Protein AF-A0A833PD77-F1 (afdb_monomer)

Organism: Acinetobacter bereziniae (NCBI:txid106648)

Mean predicted aligned error: 15.51 Å

Radius of gyration: 26.77 Å; Cα contacts (8 Å, |Δi|>4): 172; chains: 1; bounding box: 74×46×66 Å

Structure (mmCIF, N/CA/C/O backbone):
data_AF-A0A833PD77-F1
#
_entry.id   AF-A0A833PD77-F1
#
loop_
_atom_site.group_PDB
_atom_site.id
_atom_site.type_symbol
_atom_site.label_atom_id
_atom_site.label_alt_id
_atom_site.label_comp_id
_atom_site.label_asym_id
_atom_site.label_entity_id
_atom_site.label_seq_id
_atom_site.pdbx_PDB_ins_code
_atom_site.Cartn_x
_atom_site.Cartn_y
_atom_site.Cartn_z
_atom_site.occupancy
_atom_site.B_iso_or_equiv
_atom_site.auth_seq_id
_atom_site.auth_comp_id
_atom_site.auth_asym_id
_atom_site.auth_atom_id
_atom_site.pdbx_PDB_model_num
ATOM 1 N N . MET A 1 1 ? 40.432 7.888 -20.370 1.00 36.44 1 MET A N 1
ATOM 2 C CA . MET A 1 1 ? 39.600 6.745 -19.956 1.00 36.44 1 MET A CA 1
ATOM 3 C C . MET A 1 1 ? 38.171 7.161 -20.247 1.00 36.44 1 MET A C 1
ATOM 5 O O . MET A 1 1 ? 37.652 8.013 -19.544 1.00 36.44 1 MET A O 1
ATOM 9 N N . VAL A 1 2 ? 37.641 6.749 -21.398 1.00 35.91 2 VAL A N 1
ATOM 10 C CA . VAL A 1 2 ? 36.293 7.131 -21.837 1.00 35.91 2 VAL A CA 1
ATOM 11 C C . VAL A 1 2 ? 35.331 6.271 -21.026 1.00 35.91 2 VAL A C 1
ATOM 13 O O . VAL A 1 2 ? 35.366 5.052 -21.170 1.00 35.91 2 VAL A O 1
ATOM 16 N N . GLN A 1 3 ? 34.560 6.875 -20.119 1.00 40.78 3 GLN A N 1
ATOM 17 C CA . GLN A 1 3 ? 33.384 6.211 -19.557 1.00 40.78 3 GLN A CA 1
ATOM 18 C C . GLN A 1 3 ? 32.478 5.881 -20.743 1.00 40.78 3 GLN A C 1
ATOM 20 O O . GLN A 1 3 ? 32.076 6.788 -21.472 1.00 40.78 3 GLN A O 1
ATOM 25 N N . GLN A 1 4 ? 32.238 4.594 -20.993 1.00 44.03 4 GLN A N 1
ATOM 26 C CA . GLN A 1 4 ? 31.133 4.190 -21.851 1.00 44.03 4 GLN A CA 1
ATOM 27 C C . GLN A 1 4 ? 29.869 4.721 -21.177 1.00 44.03 4 GLN A C 1
ATOM 29 O O . GLN A 1 4 ? 29.517 4.288 -20.085 1.00 44.03 4 GLN A O 1
ATOM 34 N N . LEU A 1 5 ? 29.267 5.742 -21.782 1.00 46.88 5 LEU A N 1
ATOM 35 C CA . LEU A 1 5 ? 27.888 6.105 -21.501 1.00 46.88 5 LEU A CA 1
ATOM 36 C C . LEU A 1 5 ? 27.064 4.934 -22.037 1.00 46.88 5 LEU A C 1
ATOM 38 O O . LEU A 1 5 ? 26.951 4.789 -23.254 1.00 46.88 5 LEU A O 1
ATOM 42 N N . ASN A 1 6 ? 26.608 4.052 -21.149 1.00 59.59 6 ASN A N 1
ATOM 43 C CA . ASN A 1 6 ? 25.600 3.061 -21.509 1.00 59.59 6 ASN A CA 1
ATOM 44 C C . ASN A 1 6 ? 24.360 3.829 -21.976 1.00 59.59 6 ASN A C 1
ATOM 46 O O . ASN A 1 6 ? 24.002 4.838 -21.365 1.00 59.59 6 ASN A O 1
ATOM 50 N N . ASN A 1 7 ? 23.767 3.415 -23.091 1.00 78.62 7 ASN A N 1
ATOM 51 C CA . ASN A 1 7 ? 22.553 4.049 -23.582 1.00 78.62 7 ASN A CA 1
ATOM 52 C C . ASN A 1 7 ? 21.381 3.567 -22.713 1.00 78.62 7 ASN A C 1
ATOM 54 O O . ASN A 1 7 ? 21.301 2.377 -22.420 1.00 78.62 7 ASN A O 1
ATOM 58 N N . GLU A 1 8 ? 20.479 4.462 -22.299 1.00 79.50 8 GLU A N 1
ATOM 59 C CA . GLU A 1 8 ? 19.330 4.103 -21.445 1.00 79.50 8 GLU A CA 1
ATOM 60 C C . GLU A 1 8 ? 18.451 3.025 -22.104 1.00 79.50 8 GLU A C 1
ATOM 62 O O . GLU A 1 8 ? 17.907 2.170 -21.413 1.00 79.50 8 GLU A O 1
ATOM 67 N N . ASP A 1 9 ? 18.406 2.994 -23.439 1.00 85.56 9 ASP A N 1
ATOM 68 C CA . ASP A 1 9 ? 17.658 2.009 -24.229 1.00 85.56 9 ASP A CA 1
ATOM 69 C C . ASP A 1 9 ? 18.346 0.630 -24.349 1.00 85.56 9 ASP A C 1
ATOM 71 O O . ASP A 1 9 ? 17.791 -0.291 -24.959 1.00 85.56 9 ASP A O 1
ATOM 75 N N . ASP A 1 10 ? 19.567 0.461 -23.827 1.00 89.62 10 ASP A N 1
ATOM 76 C CA . ASP A 1 10 ? 20.299 -0.800 -23.953 1.00 89.62 10 ASP A CA 1
ATOM 77 C C . ASP A 1 10 ? 19.614 -1.900 -23.130 1.00 89.62 10 ASP A C 1
ATOM 79 O O . ASP A 1 10 ? 19.399 -1.768 -21.926 1.00 89.62 10 ASP A O 1
ATOM 83 N N . ILE A 1 11 ? 19.289 -3.022 -23.779 1.00 90.75 11 ILE A N 1
ATOM 84 C CA . ILE A 1 11 ? 18.691 -4.184 -23.113 1.00 90.75 11 ILE A CA 1
ATOM 85 C C . ILE A 1 11 ? 19.735 -4.843 -22.209 1.00 90.75 11 ILE A C 1
ATOM 87 O O . ILE A 1 11 ? 20.814 -5.227 -22.668 1.00 90.75 11 ILE A O 1
ATOM 91 N N . LEU A 1 12 ? 19.388 -5.036 -20.938 1.00 88.38 12 LEU A N 1
ATOM 92 C CA . LEU A 1 12 ? 20.240 -5.721 -19.977 1.00 88.38 12 LEU A CA 1
ATOM 93 C C . LEU A 1 12 ? 20.335 -7.213 -20.289 1.00 88.38 12 LEU A C 1
ATOM 95 O O . LEU A 1 12 ? 19.328 -7.903 -20.477 1.00 88.38 12 LEU A O 1
ATOM 99 N N . ASP A 1 13 ? 21.562 -7.734 -20.263 1.00 85.88 13 ASP A N 1
ATOM 100 C CA . ASP A 1 13 ? 21.775 -9.175 -20.224 1.00 85.88 13 ASP A CA 1
ATOM 101 C C . ASP A 1 13 ? 21.390 -9.695 -18.837 1.00 85.88 13 ASP A C 1
ATOM 103 O O . ASP A 1 13 ? 22.136 -9.548 -17.871 1.00 85.88 13 ASP A O 1
ATOM 107 N N . GLN A 1 14 ? 20.207 -10.297 -18.733 1.00 79.62 14 GLN A N 1
ATOM 108 C CA . GLN A 1 14 ? 19.695 -10.865 -17.483 1.00 79.62 14 GLN A CA 1
ATOM 109 C C . GLN A 1 14 ? 20.433 -12.142 -17.049 1.00 79.62 14 GLN A C 1
ATOM 111 O O . GLN A 1 14 ? 20.160 -12.653 -15.968 1.00 79.62 14 GLN A O 1
ATOM 116 N N . LYS A 1 15 ? 21.329 -12.688 -17.887 1.00 82.81 15 LYS A N 1
ATOM 117 C CA . LYS A 1 15 ? 22.202 -13.818 -17.528 1.00 82.81 15 LYS A CA 1
ATOM 118 C C . LYS A 1 15 ? 23.533 -13.368 -16.937 1.00 82.81 15 LYS A C 1
ATOM 120 O O . LYS A 1 15 ? 24.304 -14.212 -16.483 1.00 82.81 15 LYS A O 1
ATOM 125 N N . ASP A 1 16 ? 23.825 -12.072 -16.989 1.00 90.81 16 ASP A N 1
ATOM 126 C CA . ASP A 1 16 ? 24.938 -11.498 -16.253 1.00 90.81 16 ASP A CA 1
ATOM 127 C C . ASP A 1 16 ? 24.625 -11.545 -14.749 1.00 90.81 16 ASP A C 1
ATOM 129 O O . ASP A 1 16 ? 23.582 -11.069 -14.301 1.00 90.81 16 ASP A O 1
ATOM 133 N N . GLU A 1 17 ? 25.533 -12.134 -13.969 1.00 88.12 17 GLU A N 1
ATOM 134 C CA . GLU A 1 17 ? 25.332 -12.417 -12.540 1.00 88.12 17 GLU A CA 1
ATOM 135 C C . GLU A 1 17 ? 25.108 -11.134 -11.718 1.00 88.12 17 GLU A C 1
ATOM 137 O O . GLU A 1 17 ? 24.383 -11.136 -10.718 1.00 88.12 17 GLU A O 1
ATOM 142 N N . HIS A 1 18 ? 25.697 -10.012 -12.145 1.00 87.69 18 HIS A N 1
ATOM 143 C CA . HIS A 1 18 ? 25.502 -8.727 -11.487 1.00 87.69 18 HIS A CA 1
ATOM 144 C C . HIS A 1 18 ? 24.095 -8.179 -11.750 1.00 87.69 18 HIS A C 1
ATOM 146 O O . HIS A 1 18 ? 23.395 -7.821 -10.798 1.00 87.69 18 HIS A O 1
ATOM 152 N N . ASN A 1 19 ? 23.655 -8.181 -13.010 1.00 88.44 19 ASN A N 1
ATOM 153 C CA . ASN A 1 19 ? 22.306 -7.752 -13.383 1.00 88.44 19 ASN A CA 1
ATOM 154 C C . ASN A 1 19 ? 21.227 -8.636 -12.743 1.00 88.44 19 ASN A C 1
ATOM 156 O O . ASN A 1 19 ? 20.249 -8.120 -12.201 1.00 88.44 19 ASN A O 1
ATOM 160 N N . GLU A 1 20 ? 21.420 -9.957 -12.753 1.00 89.12 20 GLU A N 1
ATOM 161 C CA . GLU A 1 20 ? 20.508 -10.918 -12.125 1.00 89.12 20 GLU A CA 1
ATOM 162 C C . GLU A 1 20 ? 20.336 -10.624 -10.628 1.00 89.12 20 GLU A C 1
ATOM 164 O O . GLU A 1 20 ? 19.211 -10.549 -10.127 1.00 89.12 20 GLU A O 1
ATOM 169 N N . SER A 1 21 ? 21.440 -10.381 -9.916 1.00 89.94 21 SER A N 1
ATOM 170 C CA . SER A 1 21 ? 21.427 -10.053 -8.487 1.00 89.94 21 SER A CA 1
ATOM 171 C C . SER A 1 21 ? 20.666 -8.758 -8.185 1.00 89.94 21 SER A C 1
ATOM 173 O O . SER A 1 21 ? 19.846 -8.721 -7.263 1.00 89.94 21 SER A O 1
ATOM 175 N N . ILE A 1 22 ? 20.875 -7.706 -8.986 1.00 90.19 22 ILE A N 1
ATOM 176 C CA . ILE A 1 22 ? 20.158 -6.432 -8.825 1.00 90.19 22 ILE A CA 1
ATOM 177 C C . ILE A 1 22 ? 18.660 -6.620 -9.083 1.00 90.19 22 ILE A C 1
ATOM 179 O O . ILE A 1 22 ? 17.838 -6.162 -8.289 1.00 90.19 22 ILE A O 1
ATOM 183 N N . ILE A 1 23 ? 18.287 -7.321 -10.155 1.00 91.19 23 ILE A N 1
ATOM 184 C CA . ILE A 1 23 ? 16.882 -7.581 -10.492 1.00 91.19 23 ILE A CA 1
ATOM 185 C C . ILE A 1 23 ? 16.205 -8.383 -9.376 1.00 91.19 23 ILE A C 1
ATOM 187 O O . ILE A 1 23 ? 15.099 -8.039 -8.958 1.00 91.19 23 ILE A O 1
ATOM 191 N N . LEU A 1 24 ? 16.861 -9.421 -8.847 1.00 90.69 24 LEU A N 1
ATOM 192 C CA . LEU A 1 24 ? 16.347 -10.204 -7.719 1.00 90.69 24 LEU A CA 1
ATOM 193 C C . LEU A 1 24 ? 16.165 -9.348 -6.461 1.00 90.69 24 LEU A C 1
ATOM 195 O O . LEU A 1 24 ? 15.146 -9.466 -5.776 1.00 90.69 24 LEU A O 1
ATOM 199 N N . TYR A 1 25 ? 17.122 -8.466 -6.169 1.00 90.81 25 TYR A N 1
ATOM 200 C CA . TYR A 1 25 ? 17.011 -7.516 -5.067 1.00 90.81 25 TYR A CA 1
ATOM 201 C C . TYR A 1 25 ? 15.806 -6.586 -5.251 1.00 90.81 25 TYR A C 1
ATOM 203 O O . TYR A 1 25 ? 14.977 -6.487 -4.348 1.00 90.81 25 TYR A O 1
ATOM 211 N N . LEU A 1 26 ? 15.646 -5.970 -6.425 1.00 91.44 26 LEU A N 1
ATOM 212 C CA . LEU A 1 26 ? 14.523 -5.075 -6.722 1.00 91.44 26 LEU A CA 1
ATOM 213 C C . LEU A 1 26 ? 13.174 -5.801 -6.669 1.00 91.44 26 LEU A C 1
ATOM 215 O O . LEU A 1 26 ? 12.226 -5.278 -6.085 1.00 91.44 26 LEU A O 1
ATOM 219 N N . LYS A 1 27 ? 13.087 -7.040 -7.166 1.00 91.31 27 LYS A N 1
ATOM 220 C CA . LYS A 1 27 ? 11.871 -7.865 -7.050 1.00 91.31 27 LYS A CA 1
ATOM 221 C C . LYS A 1 27 ? 11.396 -8.013 -5.608 1.00 91.31 27 LYS A C 1
ATOM 223 O O . LYS A 1 27 ? 10.195 -7.976 -5.365 1.00 91.31 27 LYS A O 1
ATOM 228 N N . SER A 1 28 ? 12.307 -8.085 -4.637 1.00 89.25 28 SER A N 1
ATOM 229 C CA . SER A 1 28 ? 11.918 -8.161 -3.222 1.00 89.25 28 SER A CA 1
ATOM 230 C C . SER A 1 28 ? 11.163 -6.919 -2.709 1.00 89.25 28 SER A C 1
ATOM 232 O O . SER A 1 28 ? 10.397 -7.024 -1.749 1.00 89.25 28 SER A O 1
ATOM 234 N N . PHE A 1 29 ? 11.321 -5.759 -3.361 1.00 87.62 29 PHE A N 1
ATOM 235 C CA . PHE A 1 29 ? 10.583 -4.528 -3.049 1.00 87.62 29 PHE A CA 1
ATOM 236 C C . PHE A 1 29 ? 9.256 -4.415 -3.792 1.00 87.62 29 PHE A C 1
ATOM 238 O O . PHE A 1 29 ? 8.330 -3.792 -3.272 1.00 87.62 29 PHE A O 1
ATOM 245 N N . TYR A 1 30 ? 9.160 -5.001 -4.983 1.00 87.94 30 TYR A N 1
ATOM 246 C CA . TYR A 1 30 ? 8.043 -4.782 -5.902 1.00 87.94 30 TYR A CA 1
ATOM 247 C C . TYR A 1 30 ? 7.133 -5.987 -6.102 1.00 87.94 30 TYR A C 1
ATOM 249 O O . TYR A 1 30 ? 6.219 -5.881 -6.890 1.00 87.94 30 TYR A O 1
ATOM 257 N N . ASP A 1 31 ? 7.338 -7.109 -5.419 1.00 84.62 31 ASP A N 1
ATOM 258 C CA . ASP A 1 31 ? 6.440 -8.269 -5.510 1.00 84.62 31 ASP A CA 1
ATOM 259 C C . ASP A 1 31 ? 5.026 -8.009 -4.930 1.00 84.62 31 ASP A C 1
ATOM 261 O O . ASP A 1 31 ? 4.825 -7.118 -4.100 1.00 84.62 31 ASP A O 1
ATOM 265 N N . ASP A 1 32 ? 4.058 -8.854 -5.292 1.00 79.12 32 ASP A N 1
ATOM 266 C CA . ASP A 1 32 ? 2.661 -8.821 -4.820 1.00 79.12 32 ASP A CA 1
ATOM 267 C C . ASP A 1 32 ? 2.527 -9.052 -3.307 1.00 79.12 32 ASP A C 1
ATOM 269 O O . ASP A 1 32 ? 1.502 -8.755 -2.698 1.00 79.12 32 ASP A O 1
ATOM 273 N N . ASN A 1 33 ? 3.575 -9.575 -2.671 1.00 82.19 33 ASN A N 1
ATOM 274 C CA . ASN A 1 33 ? 3.650 -9.747 -1.221 1.00 82.19 33 ASN A CA 1
ATOM 275 C C . ASN A 1 33 ? 4.686 -8.822 -0.573 1.00 82.19 33 ASN A C 1
ATOM 277 O O . ASN A 1 33 ? 5.088 -9.043 0.576 1.00 82.19 33 ASN A O 1
ATOM 281 N N . SER A 1 34 ? 5.154 -7.799 -1.291 1.00 83.69 34 SER A N 1
ATOM 282 C CA . SER A 1 34 ? 6.258 -6.982 -0.812 1.00 83.69 34 SER A CA 1
ATOM 283 C C . SER A 1 34 ? 5.878 -6.157 0.424 1.00 83.69 34 SER A C 1
ATOM 285 O O . SER A 1 34 ? 4.720 -5.759 0.618 1.00 83.69 34 SER A O 1
ATOM 287 N N . PRO A 1 35 ? 6.856 -5.830 1.287 1.00 83.75 35 PRO A N 1
ATOM 288 C CA . PRO A 1 35 ? 6.639 -4.891 2.386 1.00 83.75 35 PRO A CA 1
ATOM 289 C C . PRO A 1 35 ? 6.140 -3.516 1.914 1.00 83.75 35 PRO A C 1
ATOM 291 O O . PRO A 1 35 ? 5.447 -2.821 2.661 1.00 83.75 35 PRO A O 1
ATOM 294 N N . LEU A 1 36 ? 6.487 -3.122 0.685 1.00 86.81 36 LEU A N 1
ATOM 295 C CA . LEU A 1 36 ? 6.130 -1.830 0.112 1.00 86.81 36 LEU A CA 1
ATOM 296 C C . LEU A 1 36 ? 4.641 -1.776 -0.247 1.00 86.81 36 LEU A C 1
ATOM 298 O O . LEU A 1 36 ? 3.949 -0.864 0.206 1.00 86.81 36 LEU A O 1
ATOM 302 N N . LEU A 1 37 ? 4.123 -2.794 -0.943 1.00 90.75 37 LEU A N 1
ATOM 303 C CA . LEU A 1 37 ? 2.695 -2.903 -1.255 1.00 90.75 37 LEU A CA 1
ATOM 304 C C . LEU A 1 37 ? 1.848 -2.984 0.021 1.00 90.75 37 LEU A C 1
ATOM 306 O O . LEU A 1 37 ? 0.879 -2.243 0.194 1.00 90.75 37 LEU A O 1
ATOM 310 N N . ASN A 1 38 ? 2.287 -3.807 0.976 1.00 88.88 38 ASN A N 1
ATOM 311 C CA . ASN A 1 38 ? 1.648 -3.916 2.286 1.00 88.88 38 ASN A CA 1
ATOM 312 C C . ASN A 1 38 ? 1.601 -2.576 3.038 1.00 88.88 38 ASN A C 1
ATOM 314 O O . ASN A 1 38 ? 0.664 -2.325 3.797 1.00 88.88 38 ASN A O 1
ATOM 318 N N . SER A 1 39 ? 2.586 -1.698 2.835 1.00 89.12 39 SER A N 1
ATOM 319 C CA . SER A 1 39 ? 2.605 -0.375 3.466 1.00 89.12 39 SER A CA 1
ATOM 320 C C . SER A 1 39 ? 1.515 0.546 2.914 1.00 89.12 39 SER A C 1
ATOM 322 O O . SER A 1 39 ? 0.897 1.267 3.701 1.00 89.12 39 SER A O 1
ATOM 324 N N . PHE A 1 40 ? 1.211 0.476 1.611 1.00 91.94 40 PHE A N 1
ATOM 325 C CA . PHE A 1 40 ? 0.074 1.192 1.023 1.00 91.94 40 PHE A CA 1
ATOM 326 C C . PHE A 1 40 ? -1.250 0.714 1.618 1.00 91.94 40 PHE A C 1
ATOM 328 O O . PHE A 1 40 ? -2.018 1.520 2.141 1.00 91.94 40 PHE A O 1
ATOM 335 N N . PHE A 1 41 ? -1.518 -0.593 1.620 1.00 91.69 41 PHE A N 1
ATOM 336 C CA . PHE A 1 41 ? -2.784 -1.096 2.160 1.00 91.69 41 PHE A CA 1
ATOM 337 C C . PHE A 1 41 ? -2.918 -0.844 3.659 1.00 91.69 41 PHE A C 1
ATOM 339 O O . PHE A 1 41 ? -3.986 -0.447 4.125 1.00 91.69 41 PHE A O 1
ATOM 346 N N . ARG A 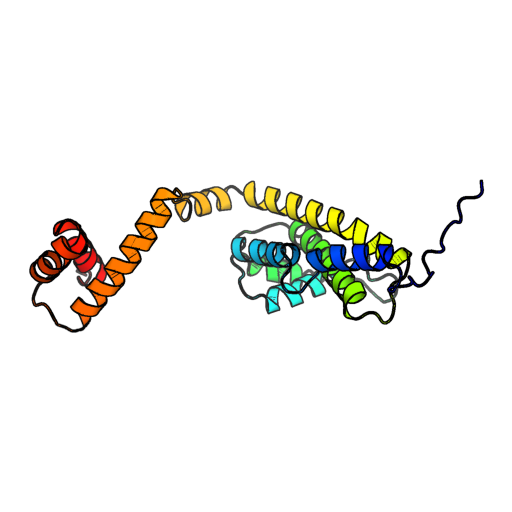1 42 ? -1.829 -0.965 4.423 1.00 89.38 42 ARG A N 1
ATOM 347 C CA . ARG A 1 42 ? -1.830 -0.635 5.852 1.00 89.38 42 ARG A CA 1
ATOM 348 C C . ARG A 1 42 ? -2.166 0.833 6.110 1.00 89.38 42 ARG A C 1
ATOM 350 O O . ARG A 1 42 ? -2.885 1.126 7.063 1.00 89.38 42 ARG A O 1
ATOM 357 N N . LEU A 1 43 ? -1.673 1.751 5.281 1.00 90.94 43 LEU A N 1
ATOM 35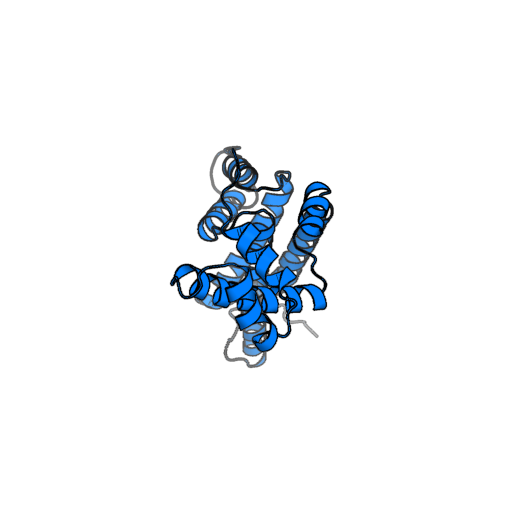8 C CA . LEU A 1 43 ? -2.052 3.159 5.359 1.00 90.94 43 LEU A CA 1
ATOM 359 C C . LEU A 1 43 ? -3.571 3.323 5.195 1.00 90.94 43 LEU A C 1
ATOM 361 O O . LEU A 1 43 ? -4.207 3.983 6.012 1.00 90.94 43 LEU A O 1
ATOM 365 N N . PHE A 1 44 ? -4.180 2.679 4.202 1.00 91.25 44 PHE A N 1
ATOM 366 C CA . PHE A 1 44 ? -5.628 2.768 3.999 1.00 91.25 44 PHE A CA 1
ATOM 367 C C . PHE A 1 44 ? -6.442 2.075 5.094 1.00 91.25 44 PHE A C 1
ATOM 369 O O . PHE A 1 44 ? -7.474 2.607 5.506 1.00 91.25 44 PHE A O 1
ATOM 376 N N . GLN A 1 45 ? -5.942 0.977 5.664 1.00 89.06 45 GLN A N 1
ATOM 377 C CA . GLN A 1 45 ? -6.535 0.360 6.853 1.00 89.06 45 GLN A CA 1
ATOM 378 C C . GLN A 1 45 ? -6.564 1.340 8.036 1.00 89.06 45 GLN A C 1
ATOM 380 O O . GLN A 1 45 ? -7.577 1.433 8.733 1.00 89.06 45 GLN A O 1
ATOM 385 N N . ILE A 1 46 ? -5.494 2.121 8.233 1.00 86.75 46 ILE A N 1
ATOM 386 C CA . ILE A 1 46 ? -5.441 3.195 9.240 1.00 86.75 46 ILE A CA 1
ATOM 387 C C . ILE A 1 46 ? -6.487 4.278 8.943 1.00 86.75 46 ILE A C 1
ATOM 389 O O . ILE A 1 46 ? -7.197 4.723 9.847 1.00 86.75 46 ILE A O 1
ATOM 393 N N . LEU A 1 47 ? -6.647 4.645 7.670 1.00 87.69 47 LEU A N 1
ATOM 394 C CA . LEU A 1 47 ? -7.707 5.543 7.202 1.00 87.69 47 LEU A CA 1
ATOM 395 C C . LEU A 1 47 ? -9.114 4.922 7.312 1.00 87.69 47 LEU A C 1
ATOM 397 O O . LEU A 1 47 ? -10.113 5.616 7.137 1.00 87.69 47 LEU A O 1
ATOM 401 N N . GLY A 1 48 ? -9.227 3.636 7.652 1.00 87.06 48 GLY A N 1
ATOM 402 C CA . GLY A 1 48 ? -10.488 2.923 7.830 1.00 87.06 48 GLY A CA 1
ATOM 403 C C . GLY A 1 48 ? -11.087 2.345 6.548 1.00 87.06 48 GLY A C 1
ATOM 404 O O . GLY A 1 48 ? -12.270 2.000 6.562 1.00 87.06 48 GLY A O 1
ATOM 405 N N . ILE A 1 49 ? -10.297 2.233 5.480 1.00 90.81 49 ILE A N 1
ATOM 406 C CA . ILE A 1 49 ? -10.663 1.651 4.188 1.00 90.81 49 ILE A CA 1
ATOM 407 C C . ILE A 1 49 ? -9.937 0.306 4.056 1.00 90.81 49 ILE A C 1
ATOM 409 O O . ILE A 1 49 ? -8.713 0.261 4.014 1.00 90.81 49 ILE A O 1
ATOM 413 N N . ASN A 1 50 ? -10.691 -0.794 4.003 1.00 91.00 50 ASN A N 1
ATOM 414 C CA . ASN A 1 50 ? -10.132 -2.155 3.933 1.00 91.00 50 ASN A CA 1
ATOM 415 C C . ASN A 1 50 ? -10.344 -2.831 2.570 1.00 91.00 50 ASN A C 1
ATOM 417 O O . ASN A 1 50 ? -9.932 -3.971 2.388 1.00 91.00 50 ASN A O 1
ATOM 421 N N . ASP A 1 51 ? -11.051 -2.174 1.653 1.00 92.00 51 ASP A N 1
ATOM 422 C CA . ASP A 1 51 ? -11.336 -2.710 0.326 1.00 92.00 51 ASP A CA 1
ATOM 423 C C . ASP A 1 51 ? -10.146 -2.428 -0.602 1.00 92.00 51 ASP A C 1
ATOM 425 O O . ASP A 1 51 ? -9.984 -1.316 -1.104 1.00 92.00 51 ASP A O 1
ATOM 429 N N . GLU A 1 52 ? -9.277 -3.427 -0.768 1.00 91.75 52 GLU A N 1
ATOM 430 C CA . GLU A 1 52 ? -8.056 -3.332 -1.579 1.00 91.75 52 GLU A CA 1
ATOM 431 C C . GLU A 1 52 ? -8.350 -3.056 -3.055 1.00 91.75 52 GLU A C 1
ATOM 433 O O . GLU A 1 52 ? -7.627 -2.280 -3.680 1.00 91.75 52 GLU A O 1
ATOM 438 N N . GLN A 1 53 ? -9.432 -3.625 -3.599 1.00 92.25 53 GLN A N 1
ATOM 439 C CA . GLN A 1 53 ? -9.826 -3.391 -4.986 1.00 92.25 53 GLN A CA 1
ATOM 440 C C . GLN A 1 53 ? -10.260 -1.936 -5.178 1.00 92.25 53 GLN A C 1
ATOM 442 O O . GLN A 1 53 ? -9.798 -1.269 -6.103 1.00 92.25 53 GLN A O 1
ATOM 447 N N . PHE A 1 54 ? -11.083 -1.415 -4.265 1.00 92.75 54 PHE A N 1
ATOM 448 C CA . PHE A 1 54 ? -11.472 -0.006 -4.275 1.00 92.75 54 PHE A CA 1
ATOM 449 C C . PHE A 1 54 ? -10.257 0.927 -4.181 1.00 92.75 54 PHE A C 1
ATOM 451 O O . PHE A 1 54 ? -10.184 1.919 -4.909 1.00 92.75 54 PHE A O 1
ATOM 458 N N . ILE A 1 55 ? -9.296 0.617 -3.303 1.00 92.81 55 ILE A N 1
ATOM 459 C CA . ILE A 1 55 ? -8.059 1.398 -3.153 1.00 92.81 55 ILE A CA 1
ATOM 460 C C . ILE A 1 55 ? -7.275 1.400 -4.467 1.00 92.81 55 ILE A C 1
ATOM 462 O O . ILE A 1 55 ? -6.926 2.471 -4.962 1.00 92.81 55 ILE A O 1
ATOM 466 N N . HIS A 1 56 ? -7.039 0.220 -5.043 1.00 92.44 56 HIS A N 1
ATOM 467 C CA . HIS A 1 56 ? -6.302 0.057 -6.292 1.00 92.44 56 HIS A CA 1
ATOM 468 C C . HIS A 1 56 ? -6.929 0.868 -7.433 1.00 92.44 56 HIS A C 1
ATOM 470 O O . HIS A 1 56 ? -6.262 1.704 -8.044 1.00 92.44 56 HIS A O 1
ATOM 476 N N . GLU A 1 57 ? -8.226 0.675 -7.684 1.00 90.94 57 GLU A N 1
ATOM 477 C CA . GLU A 1 57 ? -8.943 1.370 -8.756 1.00 90.94 57 GLU A CA 1
ATOM 478 C C . GLU A 1 57 ? -8.931 2.888 -8.552 1.00 90.94 57 GLU A C 1
ATOM 480 O O . GLU A 1 57 ? -8.709 3.647 -9.497 1.00 90.94 57 GLU A O 1
ATOM 485 N N . THR A 1 58 ? -9.131 3.346 -7.314 1.00 90.88 58 THR A N 1
ATOM 486 C CA . THR A 1 58 ? -9.204 4.779 -7.026 1.00 90.88 58 THR A CA 1
ATOM 487 C C . THR A 1 58 ? -7.853 5.466 -7.192 1.00 90.88 58 THR A C 1
ATOM 489 O O . THR A 1 58 ? -7.801 6.539 -7.790 1.00 90.88 58 THR A O 1
ATOM 492 N N . LEU A 1 59 ? -6.760 4.861 -6.717 1.00 91.56 59 LEU A N 1
ATOM 493 C CA . LEU A 1 59 ? -5.418 5.429 -6.878 1.00 91.56 59 LEU A CA 1
ATOM 494 C C . LEU A 1 59 ? -5.018 5.498 -8.353 1.00 91.56 59 LEU A C 1
ATOM 496 O O . LEU A 1 59 ? -4.603 6.552 -8.817 1.00 91.56 59 LEU A O 1
ATOM 500 N N . LEU A 1 60 ? -5.243 4.436 -9.132 1.00 88.62 60 LEU A N 1
ATOM 501 C CA . LEU A 1 60 ? -4.946 4.479 -10.567 1.00 88.62 60 LEU A CA 1
ATOM 502 C C . LEU A 1 60 ? -5.771 5.533 -11.318 1.00 88.62 60 LEU A C 1
ATOM 504 O O . LEU A 1 60 ? -5.307 6.087 -12.313 1.00 88.62 60 LEU A O 1
ATOM 508 N N . ASN A 1 61 ? -7.000 5.809 -10.880 1.00 86.38 61 ASN A N 1
ATOM 509 C CA . ASN A 1 61 ? -7.827 6.838 -11.505 1.00 86.38 61 ASN A CA 1
ATOM 510 C C . ASN A 1 61 ? -7.411 8.262 -11.101 1.00 86.38 61 ASN A C 1
ATOM 512 O O . ASN A 1 61 ? -7.475 9.153 -11.944 1.00 86.38 61 ASN A O 1
ATOM 516 N N . ILE A 1 62 ? -6.928 8.475 -9.870 1.00 83.31 62 ILE A N 1
ATOM 517 C CA . ILE A 1 62 ? -6.384 9.773 -9.434 1.00 83.31 62 ILE A CA 1
ATOM 518 C C . ILE A 1 62 ? -5.152 10.158 -10.270 1.00 83.31 62 ILE A C 1
ATOM 520 O O . ILE A 1 62 ? -5.042 11.316 -10.676 1.00 83.31 62 ILE A O 1
ATOM 524 N N . ASP A 1 63 ? -4.252 9.215 -10.571 1.00 75.50 63 ASP A N 1
ATOM 525 C CA . ASP A 1 63 ? -3.078 9.500 -11.413 1.00 75.50 63 ASP A CA 1
ATOM 526 C C . ASP A 1 63 ? -3.457 9.785 -12.876 1.00 75.50 63 ASP A C 1
ATOM 528 O O . ASP A 1 63 ? -2.947 10.728 -13.478 1.00 75.50 63 ASP A O 1
ATOM 532 N N . LYS A 1 64 ? -4.433 9.056 -13.435 1.00 71.62 64 LYS A N 1
ATOM 533 C CA . LYS A 1 64 ? -4.964 9.338 -14.785 1.00 71.62 64 LYS A CA 1
ATOM 534 C C . LYS A 1 64 ? -5.566 10.738 -14.913 1.00 71.62 64 LYS A C 1
ATOM 536 O O . LYS A 1 64 ? -5.623 11.277 -16.014 1.00 71.62 64 LYS A O 1
ATOM 541 N N . GLU A 1 65 ? -6.031 11.316 -13.810 1.00 65.12 65 GLU A N 1
ATOM 542 C CA . GLU A 1 65 ? -6.532 12.691 -13.726 1.00 65.12 65 GLU A CA 1
ATOM 543 C C . GLU A 1 65 ? -5.407 13.721 -13.486 1.00 65.12 65 GLU A C 1
ATOM 545 O O . GLU A 1 65 ? -5.646 14.934 -13.545 1.00 65.12 65 GLU A O 1
ATOM 550 N N . SER A 1 66 ? -4.175 13.268 -13.225 1.00 59.53 66 SER A N 1
ATOM 551 C CA . SER A 1 66 ? -3.002 14.109 -12.994 1.00 59.53 66 SER A CA 1
ATOM 552 C C . SER A 1 66 ? -2.434 14.655 -14.311 1.00 59.53 66 SER A C 1
ATOM 554 O O . SER A 1 66 ? -2.369 13.998 -15.351 1.00 59.53 66 SER A O 1
ATOM 556 N N . SER A 1 67 ? -2.002 15.917 -14.285 1.00 49.47 67 SER A N 1
ATOM 557 C CA . SER A 1 67 ? -1.529 16.645 -15.470 1.00 49.47 67 SER A CA 1
ATOM 558 C C . SER A 1 67 ? -0.215 16.119 -16.064 1.00 49.47 67 SER A C 1
ATOM 560 O O . SER A 1 67 ? 0.195 16.606 -17.113 1.00 49.47 67 SER A O 1
ATOM 562 N N . LEU A 1 68 ? 0.462 15.173 -15.405 1.00 44.50 68 LEU A N 1
ATOM 563 C CA . LEU A 1 68 ? 1.731 14.602 -15.870 1.00 44.50 68 LEU A CA 1
ATOM 564 C C . LEU A 1 68 ? 1.532 13.478 -16.902 1.00 44.50 68 LEU A C 1
ATOM 566 O O . LEU A 1 68 ? 2.398 13.291 -17.753 1.00 44.50 68 LEU A O 1
ATOM 570 N N . TYR A 1 69 ? 0.378 12.799 -16.897 1.00 42.47 69 TYR A N 1
ATOM 571 C CA . TYR A 1 69 ? 0.055 11.726 -17.849 1.00 42.47 69 TYR A CA 1
ATOM 572 C C . TYR A 1 69 ? -0.494 12.250 -19.192 1.00 42.47 69 TYR A C 1
ATOM 574 O O . TYR A 1 69 ? -0.396 11.601 -20.233 1.00 42.47 69 TYR A O 1
ATOM 582 N N . ILE A 1 70 ? -1.066 13.457 -19.198 1.00 44.06 70 ILE A N 1
ATOM 583 C CA . ILE A 1 70 ? -1.881 13.984 -20.303 1.00 44.06 70 ILE A CA 1
ATOM 584 C C . ILE A 1 70 ? -1.110 15.054 -21.092 1.00 44.06 70 ILE A C 1
ATOM 586 O O . ILE A 1 70 ? -1.530 16.203 -21.199 1.00 44.06 70 ILE A O 1
ATOM 590 N N . ASN A 1 71 ? 0.024 14.678 -21.686 1.00 39.69 71 ASN A N 1
ATOM 591 C CA . ASN A 1 71 ? 0.629 15.466 -22.772 1.00 39.69 71 ASN A CA 1
ATOM 592 C C . ASN A 1 71 ? 0.078 15.080 -24.164 1.00 39.69 71 ASN A C 1
ATOM 594 O O . ASN A 1 71 ? 0.553 15.610 -25.166 1.00 39.69 71 ASN A O 1
ATOM 598 N N . SER A 1 72 ? -0.923 14.189 -24.260 1.00 45.16 72 SER A N 1
ATOM 599 C CA . SER A 1 72 ? -1.368 13.639 -25.554 1.00 45.16 72 SER A CA 1
ATOM 600 C C . SER A 1 72 ? -2.869 13.660 -25.879 1.00 45.16 72 SER A C 1
ATOM 602 O O . SER A 1 72 ? -3.189 13.421 -27.041 1.00 45.16 72 SER A O 1
ATOM 604 N N . ALA A 1 73 ? -3.807 14.004 -24.987 1.00 3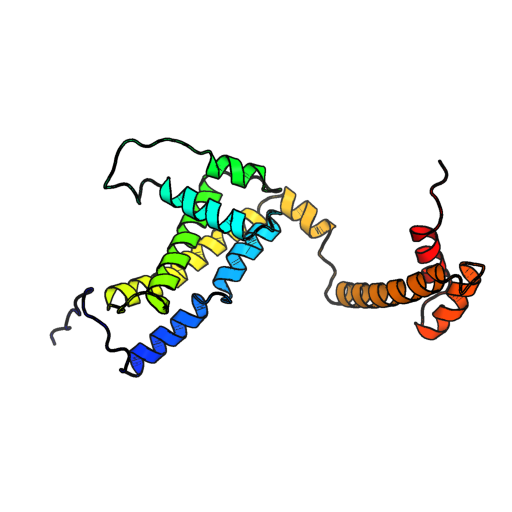7.09 73 ALA A N 1
ATOM 605 C CA . ALA A 1 73 ? -5.211 14.132 -25.408 1.00 37.09 73 ALA A CA 1
ATOM 606 C C . ALA A 1 73 ? -6.068 15.015 -24.488 1.00 37.09 73 ALA A C 1
ATOM 608 O O . ALA A 1 73 ? -6.263 14.712 -23.323 1.00 37.09 73 ALA A O 1
ATOM 609 N N . GLU A 1 74 ? -6.591 16.091 -25.079 1.00 42.81 74 GLU A N 1
ATOM 610 C CA . GLU A 1 74 ? -7.882 16.744 -24.815 1.00 42.81 74 GLU A CA 1
ATOM 611 C C . GLU A 1 74 ? -8.325 17.060 -23.367 1.00 42.81 74 GLU A C 1
ATOM 613 O O . GLU A 1 74 ? -8.602 16.197 -22.549 1.00 42.81 74 GLU A O 1
ATOM 618 N N . LYS A 1 75 ? -8.534 18.369 -23.132 1.00 43.06 75 LYS A N 1
ATOM 619 C CA . LYS A 1 75 ? -9.365 19.007 -22.089 1.00 43.06 75 LYS A CA 1
ATOM 620 C C . LYS A 1 75 ? -9.423 18.289 -20.734 1.00 43.06 75 LYS A C 1
ATOM 622 O O . LYS A 1 75 ? -10.295 17.463 -20.493 1.00 43.06 75 LYS A O 1
ATOM 627 N N . VAL A 1 76 ? -8.619 18.809 -19.803 1.00 44.97 76 VAL A N 1
ATOM 628 C CA . VAL A 1 76 ? -8.770 18.673 -18.346 1.00 44.97 76 VAL A CA 1
ATOM 629 C C . VAL A 1 76 ? -10.251 18.691 -17.953 1.00 44.97 76 VAL A C 1
ATOM 631 O O . VAL A 1 76 ? -10.870 19.756 -17.852 1.00 44.97 76 VAL A O 1
ATOM 634 N N . SER A 1 77 ? -10.822 17.519 -17.692 1.00 46.34 77 SER A N 1
ATOM 635 C CA . SER A 1 77 ? -11.955 17.449 -16.788 1.00 46.34 77 SER A CA 1
ATOM 636 C C . SER A 1 77 ? -11.343 17.616 -15.400 1.00 46.34 77 SER A C 1
ATOM 638 O O . SER A 1 77 ? -10.528 16.804 -14.974 1.00 46.34 77 SER A O 1
ATOM 640 N N . LYS A 1 78 ? -11.650 18.723 -14.715 1.00 54.72 78 LYS A N 1
ATOM 641 C CA . LYS A 1 78 ? -11.323 18.904 -13.289 1.00 54.72 78 LYS A CA 1
ATOM 642 C C . LYS A 1 78 ? -12.238 18.014 -12.443 1.00 54.72 78 LYS A C 1
ATOM 644 O O . LYS A 1 78 ? -12.877 18.502 -11.508 1.00 54.72 78 LYS A O 1
ATOM 649 N N . ASP A 1 79 ? -12.407 16.762 -12.843 1.00 63.19 79 ASP A N 1
ATOM 650 C CA . ASP A 1 79 ? -13.261 15.846 -12.126 1.00 63.19 79 ASP A CA 1
ATOM 651 C C . ASP A 1 79 ? -12.478 15.328 -10.927 1.00 63.19 79 ASP A C 1
ATOM 653 O O . ASP A 1 79 ? -11.745 14.362 -11.008 1.00 63.19 79 ASP A O 1
ATOM 657 N N . ASN A 1 80 ? -12.594 16.025 -9.798 1.00 68.75 80 ASN A N 1
ATOM 658 C CA . ASN A 1 80 ? -12.019 15.572 -8.533 1.00 68.75 80 ASN A CA 1
ATOM 659 C C . ASN A 1 80 ? -12.888 14.469 -7.892 1.00 68.75 80 ASN A C 1
ATOM 661 O O . ASN A 1 80 ? -12.847 14.302 -6.671 1.00 68.75 80 ASN A O 1
ATOM 665 N N . SER A 1 81 ? -13.733 13.774 -8.662 1.00 79.81 81 SER A N 1
ATOM 666 C CA . SER A 1 81 ? -14.682 12.787 -8.146 1.00 79.81 81 SER A CA 1
ATOM 667 C C . SER A 1 81 ? -13.971 11.675 -7.387 1.00 79.81 81 SER A C 1
ATOM 669 O O . SER A 1 81 ? -14.407 11.353 -6.284 1.00 79.81 81 SER A O 1
ATOM 671 N N . ASN A 1 82 ? -12.839 11.170 -7.885 1.00 84.19 82 ASN A N 1
ATOM 672 C CA . ASN A 1 82 ? -12.063 10.123 -7.218 1.00 84.19 82 ASN A CA 1
ATOM 673 C C . ASN A 1 82 ? -11.426 10.602 -5.903 1.00 84.19 82 ASN A C 1
ATOM 675 O O . ASN A 1 82 ? -11.536 9.924 -4.879 1.00 84.19 82 ASN A O 1
ATOM 679 N N . LEU A 1 83 ? -10.866 11.817 -5.885 1.00 86.38 83 LEU A N 1
ATOM 680 C CA . LEU A 1 83 ? -10.331 12.450 -4.669 1.00 86.38 83 LEU A CA 1
ATOM 681 C C . LEU A 1 83 ? -11.421 12.681 -3.615 1.00 86.38 83 LEU A C 1
ATOM 683 O O . LEU A 1 83 ? -11.219 12.432 -2.427 1.00 86.38 83 LEU A O 1
ATOM 687 N N . ILE A 1 84 ? -12.596 13.145 -4.041 1.00 84.00 84 ILE A N 1
ATOM 688 C CA . ILE A 1 84 ? -13.751 13.330 -3.158 1.00 84.00 84 ILE A CA 1
ATOM 689 C C . ILE A 1 84 ? -14.244 11.971 -2.652 1.00 84.00 84 ILE A C 1
ATOM 691 O O . ILE A 1 84 ? -14.558 11.828 -1.471 1.00 84.00 84 ILE A O 1
ATOM 695 N N . ASN A 1 85 ? -14.289 10.963 -3.521 1.00 87.25 85 ASN A N 1
ATOM 696 C CA . ASN A 1 85 ? -14.791 9.634 -3.206 1.00 87.25 85 ASN A CA 1
ATOM 697 C C . ASN A 1 85 ? -13.926 8.926 -2.153 1.00 87.25 85 ASN A C 1
ATOM 699 O O . ASN A 1 85 ? -14.455 8.473 -1.133 1.00 87.25 85 ASN A O 1
ATOM 703 N N . ILE A 1 86 ? -12.603 8.891 -2.343 1.00 90.44 86 ILE A N 1
ATOM 704 C CA . ILE A 1 86 ? -11.688 8.265 -1.379 1.00 90.44 86 ILE A CA 1
ATOM 705 C C . ILE A 1 86 ? -11.689 9.005 -0.043 1.00 90.44 86 ILE A C 1
ATOM 707 O O . ILE A 1 86 ? -11.738 8.381 1.019 1.00 90.44 86 ILE A O 1
ATOM 711 N N . ASN A 1 87 ? -11.742 10.339 -0.080 1.00 90.00 87 ASN A N 1
ATOM 712 C CA . ASN A 1 87 ? -11.812 11.142 1.131 1.00 90.00 87 ASN A CA 1
ATOM 713 C C . ASN A 1 87 ? -13.134 10.907 1.870 1.00 90.00 87 ASN A C 1
ATOM 715 O O . ASN A 1 87 ? -13.144 10.827 3.093 1.00 90.00 87 ASN A O 1
ATOM 719 N N . ASN A 1 88 ? -14.254 10.721 1.163 1.00 88.75 88 ASN A N 1
ATOM 720 C CA . ASN A 1 88 ? -15.546 10.384 1.767 1.00 88.75 88 ASN A CA 1
ATOM 721 C C . ASN A 1 88 ? -15.540 9.011 2.451 1.00 88.75 88 ASN A C 1
ATOM 723 O O . ASN A 1 88 ? -16.069 8.907 3.560 1.00 88.75 88 ASN A O 1
ATOM 727 N N . HIS A 1 89 ? -14.904 8.008 1.842 1.00 90.19 89 HIS A N 1
ATOM 728 C CA . HIS A 1 89 ? -14.754 6.663 2.410 1.00 90.19 89 HIS A CA 1
ATOM 729 C C . HIS A 1 89 ? -13.771 6.610 3.587 1.00 90.19 89 HIS A C 1
ATOM 731 O O . HIS A 1 89 ? -13.914 5.770 4.475 1.00 90.19 89 HIS A O 1
ATOM 737 N N . SER A 1 90 ? -12.803 7.524 3.629 1.00 89.00 90 SER A N 1
ATOM 738 C CA . SER A 1 90 ? -11.843 7.613 4.725 1.00 89.00 90 SER A CA 1
ATOM 739 C C . SER A 1 90 ? -12.503 8.095 6.018 1.00 89.00 90 SER A C 1
ATOM 741 O O . SER A 1 90 ? -13.270 9.059 6.031 1.00 89.00 90 SER A O 1
ATOM 743 N N . LYS A 1 91 ? -12.166 7.477 7.149 1.00 87.00 91 LYS A N 1
ATOM 744 C CA . LYS A 1 91 ? -12.551 7.960 8.484 1.00 87.00 91 LYS A CA 1
ATOM 745 C C . LYS A 1 91 ? -11.788 9.223 8.873 1.00 87.00 91 LYS A C 1
ATOM 747 O O . LYS A 1 91 ? -12.319 10.037 9.623 1.00 87.00 91 LYS A O 1
ATOM 752 N N . ILE A 1 92 ? -10.570 9.384 8.359 1.00 84.88 92 ILE A N 1
ATOM 753 C CA . ILE A 1 92 ? -9.694 10.525 8.633 1.00 84.88 92 ILE A CA 1
ATOM 754 C C . ILE A 1 92 ? -9.616 11.367 7.367 1.00 84.88 92 ILE A C 1
ATOM 756 O O . ILE A 1 92 ? -9.248 10.869 6.304 1.00 84.88 92 ILE A O 1
ATOM 760 N N . LYS A 1 93 ? -10.009 12.634 7.462 1.00 86.94 93 LYS A N 1
ATOM 761 C CA . LYS A 1 93 ? -10.082 13.505 6.291 1.00 86.94 93 LYS A CA 1
ATOM 762 C C . LYS A 1 93 ? -8.742 14.184 6.058 1.00 86.94 93 LYS A C 1
ATOM 764 O O . LYS A 1 93 ? -8.203 14.803 6.974 1.00 86.94 93 LYS A O 1
ATOM 769 N N . PHE A 1 94 ? -8.263 14.100 4.825 1.00 87.94 94 PHE A N 1
ATOM 770 C CA . PHE A 1 94 ? -7.083 14.816 4.355 1.00 87.94 94 PHE A CA 1
ATOM 771 C C . PHE A 1 94 ? -7.432 15.711 3.169 1.00 87.94 94 PHE A C 1
ATOM 773 O O . PHE A 1 94 ? -8.529 15.630 2.604 1.00 87.94 94 PHE A O 1
ATOM 780 N N . ASP A 1 95 ? -6.514 16.607 2.823 1.00 86.44 95 ASP A N 1
ATOM 781 C CA . ASP A 1 95 ? -6.632 17.401 1.610 1.00 86.44 95 ASP A CA 1
ATOM 782 C C . ASP A 1 95 ? -6.397 16.545 0.353 1.00 86.44 95 ASP A C 1
ATOM 784 O O . ASP A 1 95 ? -6.032 15.371 0.408 1.00 86.44 95 ASP A O 1
ATOM 788 N N . SER A 1 96 ? -6.638 17.132 -0.817 1.00 85.69 96 SER A N 1
ATOM 789 C CA . SER A 1 96 ? -6.410 16.444 -2.087 1.00 85.69 96 SER A CA 1
ATOM 790 C C . SER A 1 96 ? -4.941 16.116 -2.348 1.00 85.69 96 SER A C 1
ATOM 792 O O . SER A 1 96 ? -4.672 15.191 -3.105 1.00 85.69 96 SER A O 1
ATOM 794 N N . CYS A 1 97 ? -4.004 16.890 -1.794 1.00 86.12 97 CYS A N 1
ATOM 795 C CA . CYS A 1 97 ? -2.576 16.700 -2.045 1.00 86.12 97 CYS A CA 1
ATOM 796 C C . CYS A 1 97 ? -2.093 15.394 -1.414 1.00 86.12 97 CYS A C 1
ATOM 798 O O . CYS A 1 97 ? -1.403 14.635 -2.080 1.00 86.12 97 CYS A O 1
ATOM 800 N N . PHE A 1 98 ? -2.571 15.072 -0.211 1.00 90.06 98 PHE A N 1
ATOM 801 C CA . PHE A 1 98 ? -2.332 13.786 0.445 1.00 90.06 98 PHE A CA 1
ATOM 802 C C . PHE A 1 98 ? -2.640 12.590 -0.469 1.00 90.06 98 PHE A C 1
ATOM 804 O O . PHE A 1 98 ? -1.806 11.711 -0.670 1.00 90.06 98 PHE A O 1
ATOM 811 N N . TYR A 1 99 ? -3.841 12.559 -1.055 1.00 90.81 99 TYR A N 1
ATOM 812 C CA . TYR A 1 99 ? -4.267 11.440 -1.900 1.00 90.81 99 TYR A CA 1
ATOM 813 C C . TYR A 1 99 ? -3.552 11.411 -3.254 1.00 90.81 99 TYR A C 1
ATOM 815 O O . TYR A 1 99 ? -3.329 10.327 -3.786 1.00 90.81 99 TYR A O 1
ATOM 823 N N . LYS A 1 100 ? -3.163 12.575 -3.789 1.00 89.38 100 LYS A N 1
ATOM 824 C CA . LYS A 1 100 ? -2.338 12.667 -5.003 1.00 89.38 100 LYS A CA 1
ATOM 825 C C . LYS A 1 100 ? -0.937 12.117 -4.770 1.00 89.38 100 LYS A C 1
ATOM 827 O O . LYS A 1 100 ? -0.518 11.243 -5.510 1.00 89.38 100 LYS A O 1
ATOM 832 N N . ASP A 1 101 ? -0.271 12.524 -3.693 1.00 89.44 101 ASP A N 1
ATOM 833 C CA . ASP A 1 101 ? 1.074 12.038 -3.368 1.00 89.44 101 ASP A CA 1
ATOM 834 C C . ASP A 1 101 ? 1.095 10.504 -3.223 1.00 89.44 101 ASP A C 1
ATOM 836 O O . ASP A 1 101 ? 1.996 9.827 -3.723 1.00 89.44 101 ASP A O 1
ATOM 840 N N . ILE A 1 102 ? 0.073 9.930 -2.575 1.00 92.69 102 ILE A N 1
ATOM 841 C CA . ILE A 1 102 ? -0.067 8.470 -2.444 1.00 92.69 102 ILE A CA 1
ATOM 842 C C . ILE A 1 102 ? -0.336 7.813 -3.798 1.00 92.69 102 ILE A C 1
ATOM 844 O O . ILE A 1 102 ? 0.249 6.771 -4.088 1.00 92.69 102 ILE A O 1
ATOM 848 N N . SER A 1 103 ? -1.212 8.405 -4.609 1.00 92.75 103 SER A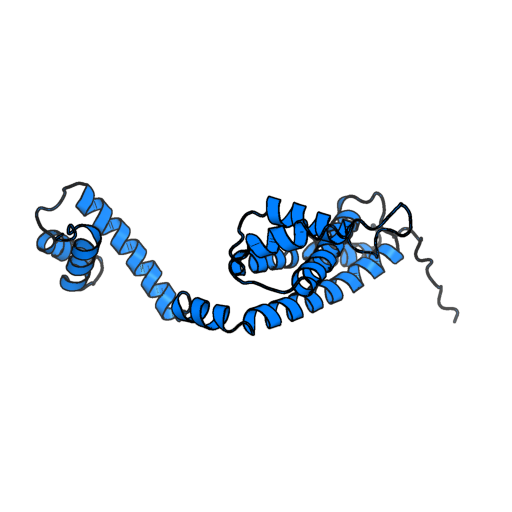 N 1
ATOM 849 C CA . SER A 1 103 ? -1.541 7.935 -5.958 1.00 92.75 103 SER A CA 1
ATOM 850 C C . SER A 1 103 ? -0.311 7.884 -6.860 1.00 92.75 103 SER A C 1
ATOM 852 O O . SER A 1 103 ? -0.058 6.862 -7.498 1.00 92.75 103 SER A O 1
ATOM 854 N N . ASP A 1 104 ? 0.499 8.940 -6.856 1.00 89.50 104 ASP A N 1
ATOM 855 C CA . ASP A 1 104 ? 1.728 9.025 -7.642 1.00 89.50 104 ASP A CA 1
ATOM 856 C C . ASP A 1 104 ? 2.728 7.943 -7.202 1.00 89.50 104 ASP A C 1
ATOM 858 O O . ASP A 1 104 ? 3.331 7.248 -8.024 1.00 89.50 104 ASP A O 1
ATOM 862 N N . ALA A 1 105 ? 2.893 7.741 -5.890 1.00 92.44 105 ALA A N 1
ATOM 863 C CA . ALA A 1 105 ? 3.766 6.693 -5.361 1.00 92.44 105 ALA A CA 1
ATOM 864 C C . ALA A 1 105 ? 3.255 5.281 -5.702 1.00 92.44 105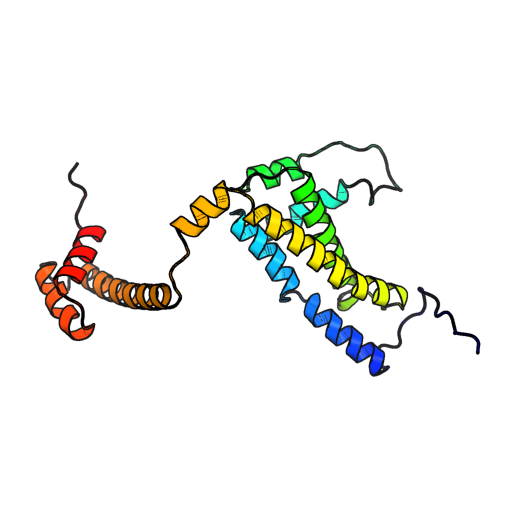 ALA A C 1
ATOM 866 O O . ALA A 1 105 ? 4.047 4.406 -6.053 1.00 92.44 105 ALA A O 1
ATOM 867 N N . TYR A 1 106 ? 1.944 5.057 -5.621 1.00 94.06 106 TYR A N 1
ATOM 868 C CA . TYR A 1 106 ? 1.323 3.773 -5.941 1.00 94.06 106 TYR A CA 1
ATOM 869 C C . TYR A 1 106 ? 1.433 3.439 -7.431 1.00 94.06 106 TYR A C 1
ATOM 871 O O . TYR A 1 106 ? 1.750 2.313 -7.802 1.00 94.06 106 TYR A O 1
ATOM 879 N N . THR A 1 107 ? 1.253 4.430 -8.299 1.00 91.50 107 THR A N 1
ATOM 880 C CA . THR A 1 107 ? 1.369 4.222 -9.745 1.00 91.50 107 THR A CA 1
ATOM 881 C C . THR A 1 107 ? 2.816 3.945 -10.150 1.00 91.50 107 THR A C 1
ATOM 883 O O . THR A 1 107 ? 3.061 3.046 -10.955 1.00 91.50 107 THR A O 1
ATOM 886 N N . ASN A 1 108 ? 3.793 4.615 -9.521 1.00 91.81 108 ASN A N 1
ATOM 887 C CA . ASN A 1 108 ? 5.209 4.261 -9.675 1.00 91.81 108 ASN A CA 1
ATOM 888 C C . ASN A 1 108 ? 5.492 2.821 -9.224 1.00 91.81 108 ASN A C 1
ATOM 890 O O . ASN A 1 108 ? 6.219 2.105 -9.909 1.00 91.81 108 ASN A O 1
ATOM 894 N N . PHE A 1 109 ? 4.895 2.370 -8.114 1.00 93.94 109 PHE A N 1
ATOM 895 C CA . PHE A 1 109 ? 4.996 0.974 -7.683 1.00 93.94 109 PHE A CA 1
ATOM 896 C C . PHE A 1 109 ? 4.475 0.013 -8.763 1.00 93.94 109 PHE A C 1
ATOM 898 O O . PHE A 1 109 ? 5.178 -0.928 -9.127 1.00 93.94 109 PHE A O 1
ATOM 905 N N . CYS A 1 110 ? 3.283 0.264 -9.314 1.00 92.12 110 CYS A N 1
ATOM 906 C CA . CYS A 1 110 ? 2.704 -0.571 -10.371 1.00 92.12 110 CYS A CA 1
ATOM 907 C C . CYS A 1 110 ? 3.563 -0.586 -11.646 1.00 92.12 110 CYS A C 1
ATOM 909 O O . CYS A 1 110 ? 3.741 -1.643 -12.248 1.00 92.12 110 CYS A O 1
ATOM 911 N N . ALA A 1 111 ? 4.137 0.555 -12.038 1.00 91.19 111 ALA A N 1
ATOM 912 C CA . ALA A 1 111 ? 5.063 0.619 -13.168 1.00 91.19 111 ALA A CA 1
ATOM 913 C C . ALA A 1 111 ? 6.321 -0.231 -12.916 1.00 91.19 111 ALA A C 1
ATOM 915 O O . ALA A 1 111 ? 6.739 -0.997 -13.782 1.00 91.19 111 ALA A O 1
ATOM 916 N N . CYS A 1 112 ? 6.889 -0.158 -11.709 1.00 93.12 112 CYS A N 1
ATOM 917 C CA . CYS A 1 112 ? 8.040 -0.973 -11.322 1.00 93.12 112 CYS A CA 1
ATOM 918 C C . CYS A 1 112 ? 7.720 -2.476 -11.327 1.00 93.12 112 CYS A C 1
ATOM 920 O O . CYS A 1 112 ? 8.511 -3.274 -11.831 1.00 93.12 112 CYS A O 1
ATOM 922 N N . TYR A 1 113 ? 6.547 -2.859 -10.809 1.00 92.69 113 TYR A N 1
ATOM 923 C CA . TYR A 1 113 ? 6.055 -4.237 -10.874 1.00 92.69 113 TYR A CA 1
ATOM 924 C C . TYR A 1 113 ? 6.007 -4.732 -12.323 1.00 92.69 113 TYR A C 1
ATOM 926 O O . TYR A 1 113 ? 6.544 -5.797 -12.631 1.00 92.69 113 TYR A O 1
ATOM 934 N N . TYR A 1 114 ? 5.409 -3.940 -13.219 1.00 91.12 114 TYR A N 1
ATOM 935 C CA . TYR A 1 114 ? 5.294 -4.275 -14.635 1.00 91.12 114 TYR A CA 1
ATOM 936 C C . TYR A 1 114 ? 6.668 -4.511 -15.276 1.00 91.12 114 TYR A C 1
ATOM 938 O O . TYR A 1 114 ? 6.881 -5.556 -15.890 1.00 91.12 114 TYR A O 1
ATOM 946 N N . TYR A 1 115 ? 7.629 -3.601 -15.087 1.00 89.94 115 TYR A N 1
ATOM 947 C CA . TYR A 1 115 ? 8.968 -3.758 -15.670 1.00 89.94 115 TYR A CA 1
ATOM 948 C C . TYR A 1 115 ? 9.696 -5.016 -15.180 1.00 89.94 115 TYR A C 1
ATOM 950 O O . TYR A 1 115 ? 10.408 -5.656 -15.948 1.00 89.94 115 TYR A O 1
ATOM 958 N N . LEU A 1 116 ? 9.499 -5.412 -13.922 1.00 90.56 116 LEU A N 1
ATOM 959 C CA . LEU A 1 116 ? 10.179 -6.575 -13.346 1.00 90.56 116 LEU A CA 1
ATOM 960 C C . LEU A 1 116 ? 9.514 -7.921 -13.670 1.00 90.56 116 LEU A C 1
ATOM 962 O O . LEU A 1 116 ? 10.199 -8.953 -13.649 1.00 90.56 116 LEU A O 1
ATOM 966 N N . ASN A 1 117 ? 8.202 -7.930 -13.916 1.00 87.50 117 ASN A N 1
ATOM 967 C CA . ASN A 1 117 ? 7.410 -9.163 -13.986 1.00 87.50 117 ASN A CA 1
ATOM 968 C C . ASN A 1 117 ? 6.722 -9.398 -15.336 1.00 87.50 117 ASN A C 1
ATOM 970 O O . ASN A 1 117 ? 6.492 -10.552 -15.695 1.00 87.50 117 ASN A O 1
ATOM 974 N N . GLU A 1 118 ? 6.413 -8.341 -16.087 1.00 86.81 118 GLU A N 1
ATOM 975 C CA . GLU A 1 118 ? 5.587 -8.420 -17.298 1.00 86.81 118 GLU A CA 1
ATOM 976 C C . GLU A 1 118 ? 6.290 -7.904 -18.558 1.00 86.81 118 GLU A C 1
ATOM 978 O O . GLU A 1 118 ? 5.999 -8.378 -19.660 1.00 86.81 118 GLU A O 1
ATOM 983 N N . ALA A 1 119 ? 7.221 -6.954 -18.424 1.00 87.31 119 ALA A N 1
ATOM 984 C CA . ALA A 1 119 ? 7.922 -6.390 -19.568 1.00 87.31 119 ALA A CA 1
ATOM 985 C C . ALA A 1 119 ? 8.755 -7.455 -20.315 1.00 87.31 119 ALA A C 1
ATOM 987 O O . ALA A 1 119 ? 9.383 -8.321 -19.699 1.00 87.31 119 ALA A O 1
ATOM 988 N N . PRO A 1 120 ? 8.804 -7.396 -21.660 1.00 87.00 120 PRO A N 1
ATOM 989 C CA . PRO A 1 120 ? 9.498 -8.398 -22.472 1.00 87.00 120 PRO A CA 1
ATOM 990 C C . PRO A 1 120 ? 11.024 -8.365 -22.307 1.00 87.00 120 PRO A C 1
ATOM 992 O O . PRO A 1 120 ? 11.697 -9.364 -22.557 1.00 87.00 120 PRO A O 1
ATOM 995 N N . HIS A 1 121 ? 11.570 -7.210 -21.940 1.00 88.25 121 HIS A N 1
ATOM 996 C CA . HIS A 1 121 ? 12.975 -6.981 -21.633 1.00 88.25 121 HIS A CA 1
ATOM 997 C C . HIS A 1 121 ? 13.078 -5.823 -20.640 1.00 88.25 121 HIS A C 1
ATOM 999 O O . HIS A 1 121 ? 12.152 -5.025 -20.527 1.00 88.25 121 HIS A O 1
ATOM 1005 N N . ILE A 1 122 ? 14.209 -5.757 -19.939 1.00 90.12 122 ILE A N 1
ATOM 1006 C CA . ILE A 1 122 ? 14.542 -4.676 -19.008 1.00 90.12 122 ILE A CA 1
ATOM 1007 C C . ILE A 1 122 ? 15.741 -3.948 -19.604 1.00 90.12 122 ILE A C 1
ATOM 1009 O O . ILE A 1 122 ? 16.730 -4.592 -19.966 1.00 90.12 122 ILE A O 1
ATOM 1013 N N . THR A 1 123 ? 15.635 -2.636 -19.741 1.00 91.88 123 THR A N 1
ATOM 1014 C CA . THR A 1 123 ? 16.706 -1.766 -20.227 1.00 91.88 123 THR A CA 1
ATOM 1015 C C . THR A 1 123 ? 17.548 -1.207 -19.077 1.00 91.88 123 THR A C 1
ATOM 1017 O O . THR A 1 123 ? 17.193 -1.334 -17.902 1.00 91.88 123 THR A O 1
ATOM 1020 N N . VAL A 1 124 ? 18.682 -0.581 -19.398 1.00 88.38 124 VAL A N 1
ATOM 1021 C CA . VAL A 1 124 ? 19.498 0.154 -18.417 1.00 88.38 124 VAL A CA 1
ATOM 1022 C C . VAL A 1 124 ? 18.680 1.280 -17.776 1.00 88.38 124 VAL A C 1
ATOM 1024 O O . VAL A 1 124 ? 18.692 1.413 -16.553 1.00 88.38 124 VAL A O 1
ATOM 1027 N N . GLY A 1 125 ? 17.913 2.027 -18.574 1.00 88.12 125 GLY A N 1
ATOM 1028 C CA . GLY A 1 125 ? 17.032 3.089 -18.089 1.00 88.12 125 GLY A CA 1
ATOM 1029 C C . GLY A 1 125 ? 15.923 2.565 -17.175 1.00 88.12 125 GLY A C 1
ATOM 1030 O O . GLY A 1 125 ? 15.633 3.176 -16.147 1.00 88.12 125 GLY A O 1
ATOM 1031 N N . ASP A 1 126 ? 15.359 1.389 -17.474 1.00 90.88 126 ASP A N 1
ATOM 1032 C CA . ASP A 1 126 ? 14.383 0.746 -16.585 1.00 90.88 126 ASP A CA 1
ATOM 1033 C C . ASP A 1 126 ? 15.012 0.412 -15.229 1.00 90.88 126 ASP A C 1
ATOM 1035 O O . ASP A 1 126 ? 14.401 0.636 -14.188 1.00 90.88 126 ASP A O 1
ATOM 1039 N N . LEU A 1 127 ? 16.246 -0.099 -15.213 1.00 90.31 127 LEU A N 1
ATOM 1040 C CA . LEU A 1 127 ? 16.952 -0.440 -13.977 1.00 90.31 127 LEU A CA 1
ATOM 1041 C C . LEU A 1 127 ? 17.252 0.792 -13.112 1.00 90.31 127 LEU A C 1
ATOM 1043 O O . LEU A 1 127 ? 17.101 0.743 -11.885 1.00 90.31 127 LEU A O 1
ATOM 1047 N N . GLU A 1 128 ? 17.641 1.898 -13.743 1.00 89.94 128 GLU A N 1
ATOM 1048 C CA . GLU A 1 128 ? 17.822 3.188 -13.074 1.00 89.94 128 GLU A CA 1
ATOM 1049 C C . GLU A 1 128 ? 16.492 3.698 -12.503 1.00 89.94 128 GLU A C 1
ATOM 1051 O O . GLU A 1 128 ? 16.407 3.989 -11.306 1.00 89.94 128 GLU A O 1
ATOM 1056 N N . PHE A 1 129 ? 15.423 3.692 -13.307 1.00 91.31 129 PHE A N 1
ATOM 1057 C CA . PHE A 1 129 ? 14.075 4.066 -12.876 1.00 91.31 129 PHE A CA 1
ATOM 1058 C C . PHE A 1 129 ? 13.583 3.225 -11.690 1.00 91.31 129 PHE A C 1
ATOM 1060 O O . PHE A 1 129 ? 13.070 3.773 -10.710 1.00 91.31 129 PHE A O 1
ATOM 1067 N N . LEU A 1 130 ? 13.756 1.902 -11.751 1.00 91.94 130 LEU A N 1
ATOM 1068 C CA . LEU A 1 130 ? 13.385 0.971 -10.686 1.00 91.94 130 LEU A CA 1
ATOM 1069 C C . LEU A 1 130 ? 14.129 1.290 -9.387 1.00 91.94 130 LEU A C 1
ATOM 1071 O O . LEU A 1 130 ? 13.527 1.320 -8.315 1.00 91.94 130 LEU A O 1
ATOM 1075 N N . THR A 1 131 ? 15.431 1.554 -9.478 1.00 90.56 131 THR A N 1
ATOM 1076 C CA . THR A 1 131 ? 16.267 1.845 -8.309 1.00 90.56 131 THR A CA 1
ATOM 1077 C C . THR A 1 131 ? 15.872 3.172 -7.663 1.00 90.56 131 THR A C 1
ATOM 1079 O O . THR A 1 131 ? 15.638 3.222 -6.455 1.00 90.56 131 THR A O 1
ATOM 1082 N N . GLU A 1 132 ? 15.722 4.237 -8.453 1.00 92.19 132 GLU A N 1
ATOM 1083 C CA . GLU A 1 132 ? 15.291 5.545 -7.943 1.00 92.19 132 GLU A CA 1
ATOM 1084 C C . GLU A 1 132 ? 13.880 5.512 -7.347 1.00 92.19 132 GLU A C 1
ATOM 1086 O O . GLU A 1 132 ? 13.569 6.236 -6.393 1.00 92.19 132 GLU A O 1
ATOM 1091 N N . SER A 1 133 ? 13.009 4.672 -7.903 1.00 92.69 133 SER A N 1
ATOM 1092 C CA . SER A 1 133 ? 11.626 4.560 -7.454 1.00 92.69 133 SER A CA 1
ATOM 1093 C C . SER A 1 133 ? 11.516 4.017 -6.032 1.00 92.69 133 SER A C 1
ATOM 1095 O 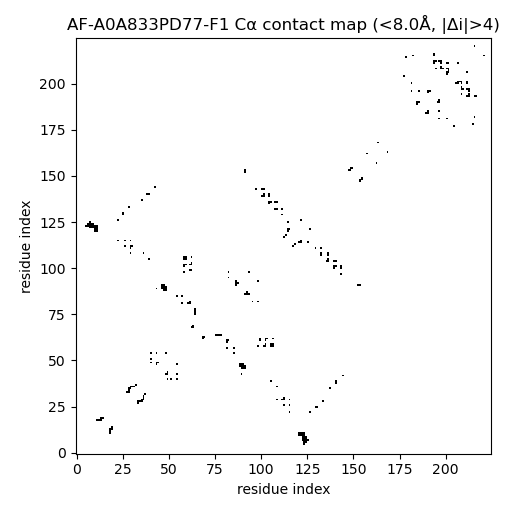O . SER A 1 133 ? 10.578 4.397 -5.329 1.00 92.69 133 SER A O 1
ATOM 1097 N N . VAL A 1 134 ? 12.465 3.199 -5.560 1.00 90.12 134 VAL A N 1
ATOM 1098 C CA . VAL A 1 134 ? 12.461 2.692 -4.175 1.00 90.12 134 VAL A CA 1
ATOM 1099 C C . VAL A 1 134 ? 12.495 3.866 -3.198 1.00 90.12 134 VAL A C 1
ATOM 1101 O O . VAL A 1 134 ? 11.610 3.996 -2.345 1.00 90.12 134 VAL A O 1
ATOM 1104 N N . ASP A 1 135 ? 13.469 4.758 -3.368 1.00 88.31 135 ASP A N 1
ATOM 1105 C CA . ASP A 1 135 ? 13.666 5.914 -2.494 1.00 88.31 135 ASP A CA 1
ATOM 1106 C C . ASP A 1 135 ? 12.497 6.897 -2.593 1.00 88.31 135 ASP A C 1
ATOM 1108 O O . ASP A 1 135 ? 12.010 7.402 -1.575 1.00 88.31 135 ASP A O 1
ATOM 1112 N N . ARG A 1 136 ? 11.996 7.147 -3.810 1.00 89.19 136 ARG A N 1
ATOM 1113 C CA . ARG A 1 136 ? 10.850 8.042 -4.030 1.00 89.19 136 ARG A CA 1
ATOM 1114 C C . ARG A 1 136 ? 9.599 7.534 -3.319 1.00 89.19 136 ARG A C 1
ATOM 1116 O O . ARG A 1 136 ? 8.970 8.299 -2.584 1.00 89.19 136 ARG A O 1
ATOM 1123 N N . ILE A 1 137 ? 9.259 6.256 -3.491 1.00 91.81 137 ILE A N 1
ATOM 1124 C CA . ILE A 1 137 ? 8.066 5.660 -2.879 1.00 91.81 137 ILE A CA 1
ATOM 1125 C C . ILE A 1 137 ? 8.197 5.664 -1.355 1.00 91.81 137 ILE A C 1
ATOM 1127 O O . ILE A 1 137 ? 7.283 6.114 -0.663 1.00 91.81 137 ILE A O 1
ATOM 1131 N N . GLN A 1 138 ? 9.334 5.220 -0.816 1.00 89.56 138 GLN A N 1
ATOM 1132 C CA . GLN A 1 138 ? 9.551 5.190 0.632 1.00 89.56 138 GLN A CA 1
ATOM 1133 C C . GLN A 1 138 ? 9.527 6.590 1.253 1.00 89.56 138 GLN A C 1
ATOM 1135 O O . GLN A 1 138 ? 8.916 6.785 2.305 1.00 89.56 138 GLN A O 1
ATOM 1140 N N . SER A 1 139 ? 10.137 7.581 0.598 1.00 90.12 139 SER A N 1
ATOM 1141 C CA . SER A 1 139 ? 10.111 8.976 1.046 1.00 90.12 139 SER A CA 1
ATOM 1142 C C . SER A 1 139 ? 8.686 9.529 1.089 1.00 90.12 139 SER A C 1
ATOM 1144 O O . SER A 1 139 ? 8.290 10.163 2.072 1.00 90.12 139 SER A O 1
ATOM 1146 N N . THR A 1 140 ? 7.886 9.257 0.056 1.00 89.88 140 THR A N 1
ATOM 1147 C CA . THR A 1 140 ? 6.488 9.694 -0.003 1.00 89.88 140 THR A CA 1
ATOM 1148 C C . THR A 1 140 ? 5.628 8.999 1.044 1.00 89.88 140 THR A C 1
ATOM 1150 O O . THR A 1 140 ? 4.941 9.688 1.796 1.00 89.88 140 THR A O 1
ATOM 1153 N N . LEU A 1 141 ? 5.737 7.676 1.192 1.00 88.88 141 LEU A N 1
ATOM 1154 C CA . LEU A 1 141 ? 5.063 6.947 2.269 1.00 88.88 141 LEU A CA 1
ATOM 1155 C C . LEU A 1 141 ? 5.452 7.502 3.644 1.00 88.88 141 LEU A C 1
ATOM 1157 O O . LEU A 1 141 ? 4.579 7.734 4.473 1.00 88.88 141 LEU A O 1
ATOM 1161 N N . GLY A 1 142 ? 6.736 7.784 3.882 1.00 86.50 142 GLY A N 1
ATOM 1162 C CA . GLY A 1 142 ? 7.210 8.385 5.129 1.00 86.50 142 GLY A CA 1
ATOM 1163 C C . GLY A 1 142 ? 6.560 9.739 5.429 1.00 86.50 142 GLY A C 1
ATOM 1164 O O . GLY A 1 142 ? 6.069 9.951 6.538 1.00 86.50 142 GLY A O 1
ATOM 1165 N N . ARG A 1 143 ? 6.494 10.639 4.439 1.00 87.12 143 ARG A N 1
ATOM 1166 C CA . ARG A 1 143 ? 5.817 11.945 4.569 1.00 87.12 143 ARG A CA 1
ATOM 1167 C C . ARG A 1 143 ? 4.329 11.793 4.871 1.00 87.12 143 ARG A C 1
ATOM 1169 O O . ARG A 1 143 ? 3.814 12.450 5.771 1.00 87.12 143 ARG A O 1
ATOM 1176 N N . VAL A 1 144 ? 3.664 10.898 4.152 1.00 88.50 144 VAL A N 1
ATOM 1177 C CA . VAL A 1 144 ? 2.242 10.591 4.325 1.00 88.50 144 VAL A CA 1
ATOM 1178 C C . VAL A 1 144 ? 1.967 10.019 5.717 1.00 88.50 144 VAL A C 1
ATOM 1180 O O . VAL A 1 144 ? 1.039 10.459 6.390 1.00 88.50 144 VAL A O 1
ATOM 1183 N N . PHE A 1 145 ? 2.800 9.096 6.204 1.00 84.81 145 PHE A N 1
ATOM 1184 C CA . PHE A 1 145 ? 2.679 8.562 7.561 1.00 84.81 145 PHE A CA 1
ATOM 1185 C C . PHE A 1 145 ? 2.836 9.649 8.623 1.00 84.81 145 PHE A C 1
ATOM 1187 O O . PHE A 1 145 ? 2.069 9.654 9.581 1.00 84.81 145 PHE A O 1
ATOM 1194 N N . ILE A 1 146 ? 3.780 10.580 8.456 1.00 84.38 146 ILE A N 1
ATOM 1195 C CA . ILE A 1 146 ? 3.929 11.724 9.368 1.00 84.38 146 ILE A CA 1
ATOM 1196 C C . ILE A 1 146 ? 2.646 12.560 9.381 1.00 84.38 146 ILE A C 1
ATOM 1198 O O . ILE A 1 146 ? 2.125 12.834 10.454 1.00 84.38 146 ILE A O 1
ATOM 1202 N N . GLN A 1 147 ? 2.069 12.870 8.217 1.00 86.25 147 GLN A N 1
ATOM 1203 C CA . GLN A 1 147 ? 0.806 13.616 8.136 1.00 86.25 147 GLN A CA 1
ATOM 1204 C C . GLN A 1 147 ? -0.363 12.883 8.815 1.00 86.25 147 GLN A C 1
ATOM 1206 O O . GLN A 1 147 ? -1.208 13.521 9.443 1.00 86.25 147 GLN A O 1
ATOM 1211 N N . VAL A 1 148 ? -0.413 11.548 8.725 1.00 84.44 148 VAL A N 1
ATOM 1212 C CA . VAL A 1 148 ? -1.405 10.742 9.455 1.00 84.44 148 VAL A CA 1
ATOM 1213 C C . VAL A 1 148 ? -1.184 10.809 10.961 1.00 84.44 148 VAL A C 1
ATOM 1215 O O . VAL A 1 148 ? -2.145 10.976 11.712 1.00 84.44 148 VAL A O 1
ATOM 1218 N N . MET A 1 149 ? 0.067 10.691 11.401 1.00 79.56 149 MET A N 1
ATOM 1219 C CA . MET A 1 149 ? 0.427 10.749 12.815 1.00 79.56 149 MET A CA 1
ATOM 1220 C C . MET A 1 149 ? 0.193 12.136 13.414 1.00 79.56 149 MET A C 1
ATOM 1222 O O . MET A 1 149 ? -0.261 12.207 14.544 1.00 79.56 149 MET A O 1
ATOM 1226 N N . ASP A 1 150 ? 0.427 13.212 12.666 1.00 79.62 150 ASP A N 1
ATOM 1227 C CA . ASP A 1 150 ? 0.214 14.596 13.108 1.00 79.62 150 ASP A CA 1
ATOM 1228 C C . ASP A 1 150 ? -1.274 14.997 13.137 1.00 79.62 150 ASP A C 1
ATOM 1230 O O . ASP A 1 150 ? -1.626 16.104 13.545 1.00 79.62 150 ASP A O 1
ATOM 1234 N N . ASN A 1 151 ? -2.181 14.111 12.716 1.00 75.62 151 ASN A N 1
ATOM 1235 C CA . ASN A 1 151 ? -3.612 14.353 12.810 1.00 75.62 151 ASN A CA 1
ATOM 1236 C C . ASN A 1 151 ? -4.104 14.085 14.245 1.00 75.62 151 ASN A C 1
ATOM 1238 O O . ASN A 1 151 ? -4.250 12.934 14.661 1.00 75.62 151 ASN A O 1
ATOM 1242 N N . ASP A 1 152 ? -4.424 15.147 14.991 1.00 65.12 152 ASP A N 1
ATOM 1243 C CA . ASP A 1 152 ? -4.875 15.076 16.393 1.00 65.12 152 ASP A CA 1
ATOM 1244 C C . ASP A 1 152 ? -6.033 14.082 16.615 1.00 65.12 152 ASP A C 1
ATOM 1246 O O . ASP A 1 152 ? -6.066 13.350 17.608 1.00 65.12 152 ASP A O 1
ATOM 1250 N N . SER A 1 153 ? -6.963 13.986 15.656 1.00 63.00 153 SER A N 1
ATOM 1251 C CA . SER A 1 153 ? -8.105 13.063 15.737 1.00 63.00 153 SER A CA 1
ATOM 1252 C C . SER A 1 153 ? -7.700 11.590 15.612 1.00 63.00 153 SER A C 1
ATOM 1254 O O . SER A 1 153 ? -8.380 10.708 16.148 1.00 63.00 153 SER A O 1
ATOM 1256 N N . PHE A 1 154 ? -6.586 11.311 14.933 1.00 63.09 154 PHE A N 1
ATOM 1257 C CA . PHE A 1 154 ? -6.008 9.980 14.841 1.00 63.09 154 PHE A CA 1
ATOM 1258 C C . PHE A 1 154 ? -5.292 9.607 16.135 1.00 63.09 154 PHE A C 1
ATOM 1260 O O . PHE A 1 154 ? -5.592 8.553 16.693 1.00 63.09 154 PHE A O 1
ATOM 1267 N N . ILE A 1 155 ? -4.420 10.479 16.658 1.00 59.91 155 ILE A N 1
ATOM 1268 C CA . ILE A 1 155 ? -3.719 10.246 17.930 1.00 59.91 155 ILE A CA 1
ATOM 1269 C C . ILE A 1 155 ? -4.735 9.962 19.043 1.00 59.91 155 ILE A C 1
ATOM 1271 O O . ILE A 1 155 ? -4.625 8.952 19.740 1.00 59.91 155 ILE A O 1
ATOM 1275 N N . GLU A 1 156 ? -5.774 10.785 19.190 1.00 57.69 156 GLU A N 1
ATOM 1276 C CA . GLU A 1 156 ? -6.760 10.582 20.255 1.00 57.69 156 GLU A CA 1
ATOM 1277 C C . GLU A 1 156 ? -7.520 9.251 20.143 1.00 57.69 156 GLU A C 1
ATOM 1279 O O . GLU A 1 156 ? -7.818 8.635 21.169 1.00 57.69 156 GLU A O 1
ATOM 1284 N N . ASN A 1 157 ? -7.822 8.779 18.928 1.00 57.41 157 ASN A N 1
ATOM 1285 C CA . ASN A 1 157 ? -8.566 7.534 18.703 1.00 57.41 157 ASN A CA 1
ATOM 1286 C C . ASN A 1 157 ? -7.679 6.279 18.714 1.00 57.41 157 ASN A C 1
ATOM 1288 O O . ASN A 1 157 ? -8.106 5.239 19.222 1.00 57.41 157 ASN A O 1
ATOM 1292 N N . PHE A 1 158 ? -6.452 6.367 18.200 1.00 57.16 158 PHE A N 1
ATOM 1293 C CA . PHE A 1 158 ? -5.484 5.269 18.151 1.00 57.16 158 PHE A CA 1
ATOM 1294 C C . PHE A 1 158 ? -4.939 4.952 19.550 1.00 57.16 158 PHE A C 1
ATOM 1296 O O . PHE A 1 158 ? -4.949 3.798 19.984 1.00 57.16 158 PHE A O 1
ATOM 1303 N N . PHE A 1 159 ? -4.563 5.982 20.319 1.00 54.34 159 PHE A N 1
ATOM 1304 C CA . PHE A 1 159 ? -4.088 5.805 21.696 1.00 54.34 159 PHE A CA 1
ATOM 1305 C C . PHE A 1 159 ? -5.207 5.415 22.674 1.00 54.34 159 PHE A C 1
ATOM 1307 O O . PHE A 1 159 ? -4.924 4.753 23.674 1.00 54.34 159 PHE A O 1
ATOM 1314 N N . LYS A 1 160 ? -6.475 5.769 22.404 1.00 52.38 160 LYS A N 1
ATOM 1315 C CA . LYS A 1 160 ? -7.611 5.315 23.230 1.00 52.38 160 LYS A CA 1
ATOM 1316 C C . LYS A 1 160 ? -7.956 3.841 23.040 1.00 52.38 160 LYS A C 1
ATOM 1318 O O . LYS A 1 160 ? -8.430 3.233 23.999 1.00 52.38 160 LYS A O 1
ATOM 1323 N N . ASN A 1 161 ? -7.757 3.287 21.843 1.00 46.69 161 ASN A N 1
ATOM 1324 C CA . ASN A 1 161 ? -8.314 1.977 21.499 1.00 46.69 161 ASN A CA 1
ATOM 1325 C C . ASN A 1 161 ? -7.280 0.853 21.348 1.00 46.69 161 ASN A C 1
ATOM 1327 O O . ASN A 1 161 ? -7.627 -0.273 21.690 1.00 46.69 161 ASN A O 1
ATOM 1331 N N . ASP A 1 162 ? -6.035 1.122 20.929 1.00 46.19 162 ASP A N 1
ATOM 1332 C CA . ASP A 1 162 ? -5.152 0.036 20.457 1.00 46.19 162 ASP A CA 1
ATOM 1333 C C . ASP A 1 162 ? -3.751 -0.037 21.079 1.00 46.19 162 ASP A C 1
ATOM 1335 O O . ASP A 1 162 ? -3.014 -0.988 20.813 1.00 46.19 162 ASP A O 1
ATOM 1339 N N . ILE A 1 163 ? -3.367 0.870 21.985 1.00 43.47 163 ILE A N 1
ATOM 1340 C CA . ILE A 1 163 ? -2.084 0.717 22.693 1.00 43.47 163 ILE A CA 1
ATOM 1341 C C . ILE A 1 163 ? -2.276 -0.094 23.968 1.00 43.47 163 ILE A C 1
ATOM 1343 O O . ILE A 1 163 ? -2.305 0.405 25.095 1.00 43.47 163 I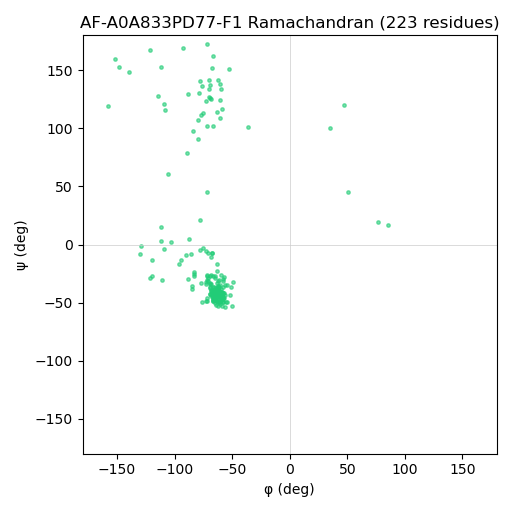LE A O 1
ATOM 1347 N N . HIS A 1 164 ? -2.364 -1.406 23.792 1.00 45.84 164 HIS A N 1
ATOM 1348 C CA . HIS A 1 164 ? -1.975 -2.316 24.853 1.00 45.84 164 HIS A CA 1
ATOM 1349 C C . HIS A 1 164 ? -0.450 -2.417 24.857 1.00 45.84 164 HIS A C 1
ATOM 1351 O O . HIS A 1 164 ? 0.170 -2.665 23.828 1.00 45.84 164 HIS A O 1
ATOM 1357 N N . SER A 1 165 ? 0.184 -2.250 26.021 1.00 49.62 165 SER A N 1
ATOM 1358 C CA . SER A 1 165 ? 1.593 -2.638 26.157 1.00 49.62 165 SER A CA 1
ATOM 1359 C C . SER A 1 165 ? 1.760 -4.091 25.690 1.00 49.62 165 SER A C 1
ATOM 1361 O O . SER A 1 165 ? 0.831 -4.882 25.842 1.00 49.62 165 SER A O 1
ATOM 1363 N N . LEU A 1 166 ? 2.926 -4.489 25.168 1.00 52.16 166 LEU A N 1
ATOM 1364 C CA . LEU A 1 166 ? 3.180 -5.879 24.733 1.00 52.16 166 LEU A CA 1
ATOM 1365 C C . LEU A 1 166 ? 2.771 -6.922 25.803 1.00 52.16 166 LEU A C 1
ATOM 1367 O O . LEU A 1 166 ? 2.276 -8.009 25.501 1.00 52.16 166 LEU A O 1
ATOM 1371 N N . GLY A 1 167 ? 2.897 -6.565 27.089 1.00 56.09 167 GLY A N 1
ATOM 1372 C CA . GLY A 1 167 ? 2.386 -7.364 28.207 1.00 56.09 167 GLY A CA 1
ATOM 1373 C C . GLY A 1 167 ? 0.856 -7.348 28.365 1.00 56.09 167 GLY A C 1
ATOM 1374 O O . GLY A 1 167 ? 0.272 -8.356 28.768 1.00 56.09 167 GLY A O 1
ATOM 1375 N N . GLY A 1 168 ? 0.196 -6.232 28.059 1.00 62.06 168 GLY A N 1
ATOM 1376 C CA . GLY A 1 168 ? -1.260 -6.090 27.998 1.00 62.06 168 GLY A CA 1
ATOM 1377 C C . GLY A 1 168 ? -1.896 -6.882 26.854 1.00 62.06 168 GLY A C 1
ATOM 1378 O O . GLY A 1 168 ? -2.888 -7.568 27.091 1.00 62.06 168 GLY A O 1
ATOM 1379 N N . GLU A 1 169 ? -1.294 -6.878 25.664 1.00 62.31 169 GLU A N 1
ATOM 1380 C CA . GLU A 1 169 ? -1.794 -7.611 24.492 1.00 62.31 169 GLU A CA 1
ATOM 1381 C C . GLU A 1 169 ? -1.753 -9.130 24.722 1.00 62.31 169 GLU A C 1
ATOM 1383 O O . GLU A 1 169 ? -2.752 -9.833 24.546 1.00 62.31 169 GLU A O 1
ATOM 1388 N N . SER A 1 170 ? -0.630 -9.641 25.239 1.00 66.81 170 SER A N 1
ATOM 1389 C CA . SER A 1 170 ? -0.485 -11.057 25.600 1.00 66.81 170 SER A CA 1
ATOM 1390 C C . SER A 1 170 ? -1.522 -11.496 26.647 1.00 66.81 170 SER A C 1
ATOM 1392 O O . SER A 1 170 ? -2.158 -12.549 26.516 1.00 66.81 170 SER A O 1
ATOM 1394 N N . ARG A 1 171 ? -1.778 -10.655 27.662 1.00 71.06 171 ARG A N 1
ATOM 1395 C CA . ARG A 1 171 ? -2.822 -10.907 28.672 1.00 71.06 171 ARG A CA 1
ATOM 1396 C C . ARG A 1 171 ? -4.227 -10.854 28.070 1.00 71.06 171 ARG A C 1
ATOM 1398 O O . ARG A 1 171 ? -5.040 -11.721 28.388 1.00 71.06 171 ARG A O 1
ATOM 1405 N N . ALA A 1 172 ? -4.509 -9.895 27.190 1.00 76.12 172 ALA A N 1
ATOM 1406 C CA . ALA A 1 172 ? -5.799 -9.761 26.518 1.00 76.12 172 ALA A CA 1
ATOM 1407 C C . ALA A 1 172 ? -6.100 -10.970 25.621 1.00 76.12 172 ALA A C 1
ATOM 1409 O O . ALA A 1 172 ? -7.187 -11.546 25.708 1.00 76.12 172 ALA A O 1
ATOM 1410 N N . LYS A 1 173 ? -5.115 -11.436 24.843 1.00 78.00 173 LYS A N 1
ATOM 1411 C CA . LYS A 1 173 ? -5.228 -12.636 24.000 1.00 78.00 173 LYS A CA 1
ATOM 1412 C C . LYS A 1 173 ? -5.463 -13.894 24.837 1.00 78.00 173 LYS A C 1
ATOM 1414 O O . LYS A 1 173 ? -6.357 -14.683 24.525 1.00 78.00 173 LYS A O 1
ATOM 1419 N N . LYS A 1 174 ? -4.733 -14.042 25.949 1.00 81.06 174 LYS A N 1
ATOM 1420 C CA . LYS A 1 174 ? -4.923 -15.139 26.910 1.00 81.06 174 LYS A CA 1
ATOM 1421 C C . LYS A 1 174 ? -6.340 -15.141 27.497 1.00 81.06 174 LYS A C 1
ATOM 1423 O O . LYS A 1 174 ? -7.003 -16.175 27.498 1.00 81.06 174 LYS A O 1
ATOM 1428 N N . TYR A 1 175 ? -6.838 -13.986 27.938 1.00 86.69 175 TYR A N 1
ATOM 1429 C CA . TYR A 1 175 ? -8.196 -13.868 28.477 1.00 86.69 175 TYR A CA 1
ATOM 1430 C C . TYR A 1 175 ? -9.284 -14.046 27.418 1.00 86.69 175 TYR A C 1
ATOM 1432 O O . TYR A 1 175 ? -10.330 -14.606 27.728 1.00 86.69 175 TYR A O 1
ATOM 1440 N N . SER A 1 176 ? -9.046 -13.627 26.175 1.00 86.00 176 SER A N 1
ATOM 1441 C CA . SER A 1 176 ? -9.959 -13.876 25.054 1.00 86.00 176 SER A CA 1
ATOM 1442 C C . SER A 1 176 ? -10.153 -15.377 24.812 1.00 86.00 176 SER A C 1
ATOM 1444 O O . SER A 1 176 ? -11.288 -15.837 24.690 1.00 86.00 176 SER A O 1
ATOM 1446 N N . GLY A 1 177 ? -9.068 -16.161 24.845 1.00 86.94 177 GLY A N 1
ATOM 1447 C CA . GLY A 1 177 ? -9.136 -17.624 24.764 1.00 86.94 177 GLY A CA 1
ATOM 1448 C C . GLY A 1 177 ? -9.981 -18.238 25.883 1.00 86.94 177 GLY A C 1
ATOM 1449 O O . GLY A 1 177 ? -10.892 -19.016 25.609 1.00 86.94 177 GLY A O 1
ATOM 1450 N N . PHE A 1 178 ? -9.746 -17.819 27.130 1.00 91.81 178 PHE A N 1
ATOM 1451 C CA . PHE A 1 178 ? -10.516 -18.299 28.283 1.00 91.81 178 PHE A CA 1
ATOM 1452 C C . PHE A 1 178 ? -11.997 -17.924 28.194 1.00 91.81 178 PHE A C 1
ATOM 1454 O O . PHE A 1 178 ? -12.860 -18.767 28.419 1.00 91.81 178 PHE A O 1
ATOM 1461 N N . LYS A 1 179 ? -12.314 -16.680 27.809 1.00 92.75 179 LYS A N 1
ATOM 1462 C CA . LYS A 1 179 ? -13.700 -16.235 27.616 1.00 92.75 179 LYS A CA 1
ATOM 1463 C C . LYS A 1 179 ? -14.426 -17.081 26.576 1.00 92.75 179 LYS A C 1
ATOM 1465 O O . LYS A 1 179 ? -15.551 -17.484 26.831 1.00 92.75 179 LYS A O 1
ATOM 1470 N N . LYS A 1 180 ? -13.795 -17.379 25.434 1.00 91.75 180 LYS A N 1
ATOM 1471 C CA . LYS A 1 180 ? -14.408 -18.209 24.381 1.00 91.75 180 LYS A CA 1
ATOM 1472 C C . LYS A 1 180 ? -14.805 -19.590 24.898 1.00 91.75 180 LYS A C 1
ATOM 1474 O O . LYS A 1 180 ? -15.913 -20.037 24.618 1.00 91.75 180 LYS A O 1
ATOM 1479 N N . GLU A 1 181 ? -13.924 -20.243 25.651 1.00 93.12 181 GLU A N 1
ATOM 1480 C CA . GLU A 1 181 ? -14.194 -21.556 26.242 1.00 93.12 181 GLU A CA 1
ATOM 1481 C C . GLU A 1 181 ? -15.337 -21.490 27.263 1.00 93.12 181 GLU A C 1
ATOM 1483 O O . GLU A 1 181 ? -16.334 -22.196 27.125 1.00 93.12 181 GLU A O 1
ATOM 1488 N N . ILE A 1 182 ? -15.240 -20.569 28.224 1.00 93.12 182 ILE A N 1
ATOM 1489 C CA . ILE A 1 182 ? -16.240 -20.389 29.284 1.00 93.12 182 ILE A CA 1
ATOM 1490 C C . ILE A 1 182 ? -17.613 -20.044 28.691 1.00 93.12 182 ILE A C 1
ATOM 1492 O O . ILE A 1 182 ? -18.632 -20.590 29.104 1.00 93.12 182 ILE A O 1
ATOM 1496 N N . PHE A 1 183 ? -17.664 -19.155 27.697 1.00 94.19 183 PHE A N 1
ATOM 1497 C CA . PHE A 1 183 ? -18.913 -18.740 27.055 1.00 94.19 183 PHE A CA 1
ATOM 1498 C C . PHE A 1 183 ? -19.535 -19.857 26.222 1.00 94.19 183 PHE A C 1
ATOM 1500 O O . PHE A 1 183 ? -20.759 -19.941 26.14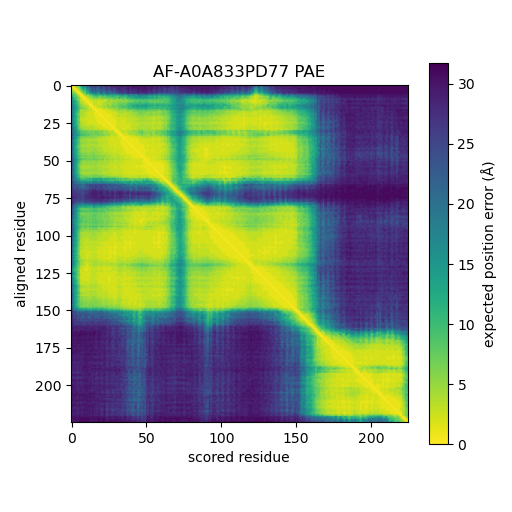9 1.00 94.19 183 PHE A O 1
ATOM 1507 N N . LYS A 1 184 ? -18.718 -20.714 25.599 1.00 93.31 184 LYS A N 1
ATOM 1508 C CA . LYS A 1 184 ? -19.205 -21.892 24.876 1.00 93.31 184 LYS A CA 1
ATOM 1509 C C . LYS A 1 184 ? -19.895 -22.866 25.830 1.00 93.31 184 LYS A C 1
ATOM 1511 O O . LYS A 1 184 ? -21.015 -23.275 25.549 1.00 93.31 184 LYS A O 1
ATOM 1516 N N . GLU A 1 185 ? -19.259 -23.167 26.957 1.00 91.31 185 GLU A N 1
ATOM 1517 C CA . GLU A 1 185 ? -19.786 -24.089 27.973 1.00 91.31 185 GLU A CA 1
ATOM 1518 C C . GLU A 1 185 ? -20.984 -23.513 28.744 1.00 91.31 185 GLU A C 1
ATOM 1520 O O . GLU A 1 185 ? -21.907 -24.227 29.132 1.00 91.31 185 GLU A O 1
ATOM 1525 N N . TRP A 1 186 ? -21.027 -22.192 28.925 1.00 91.69 186 TRP A N 1
ATOM 1526 C CA . TRP A 1 186 ? -22.224 -21.520 29.425 1.00 91.69 186 TRP A CA 1
ATOM 1527 C C . TRP A 1 186 ? -23.398 -21.671 28.447 1.00 91.69 186 TRP A C 1
ATOM 1529 O O . TRP A 1 186 ? -24.499 -22.056 28.837 1.00 91.69 186 TRP A O 1
ATOM 1539 N N . LYS A 1 187 ? -23.163 -21.407 27.153 1.00 89.94 187 LYS A N 1
ATOM 1540 C CA . LYS A 1 187 ? -24.190 -21.497 26.101 1.00 89.94 187 LYS A CA 1
ATOM 1541 C C . LYS A 1 187 ? -24.688 -22.924 25.854 1.00 89.94 187 LYS A C 1
ATOM 1543 O O . LYS A 1 187 ? -25.827 -23.071 25.424 1.00 89.94 187 LYS A O 1
ATOM 1548 N N . SER A 1 188 ? -23.884 -23.956 26.119 1.00 89.31 188 SER A N 1
ATOM 1549 C CA . SER A 1 188 ? -24.327 -25.357 26.033 1.00 89.31 188 SER A CA 1
ATOM 1550 C C . SER A 1 188 ? -25.263 -25.775 27.168 1.00 89.31 188 SER A C 1
ATOM 1552 O O . SER A 1 188 ? -25.789 -26.884 27.131 1.00 89.31 188 SER A O 1
ATOM 1554 N N . GLY A 1 189 ? -25.499 -24.907 28.159 1.00 85.38 189 GLY A N 1
ATOM 1555 C CA . GLY A 1 189 ? -26.374 -25.204 29.292 1.00 85.38 189 GLY A CA 1
ATOM 1556 C C . GLY A 1 189 ? -25.734 -26.129 30.327 1.00 85.38 189 GLY A C 1
ATOM 1557 O O . GLY A 1 189 ? -26.449 -26.731 31.121 1.00 85.38 189 GLY A O 1
ATOM 1558 N N . SER A 1 190 ? -24.400 -26.238 30.337 1.00 85.50 190 SER A N 1
ATOM 1559 C CA . SER A 1 190 ? -23.656 -27.115 31.252 1.00 85.50 190 SER A CA 1
ATOM 1560 C C . SER A 1 190 ? -23.715 -26.661 32.725 1.00 85.50 190 SER A C 1
ATOM 1562 O O . SER A 1 190 ? -23.289 -27.405 33.603 1.00 85.50 190 SER A O 1
ATOM 1564 N N . PHE A 1 191 ? -24.216 -25.452 33.013 1.00 90.06 191 PHE A N 1
ATOM 1565 C CA . PHE A 1 191 ? -24.223 -24.840 34.349 1.00 90.06 191 PHE A CA 1
ATOM 1566 C C . PHE A 1 191 ? -25.537 -24.105 34.636 1.00 90.06 191 PHE A C 1
ATOM 1568 O O . PHE A 1 191 ? -26.119 -23.499 33.736 1.00 90.06 191 PHE A O 1
ATOM 1575 N N . TYR A 1 192 ? -25.963 -24.080 35.905 1.00 87.06 192 TYR A N 1
ATOM 1576 C CA . TYR A 1 192 ? -27.219 -23.444 36.325 1.00 87.06 192 TYR A CA 1
ATOM 1577 C C . TYR A 1 192 ? -27.039 -22.011 36.844 1.00 87.06 192 TYR A C 1
ATOM 1579 O O . TYR A 1 192 ? -28.007 -21.257 36.943 1.00 87.06 192 TYR A O 1
ATOM 1587 N N . SER A 1 193 ? -25.813 -21.606 37.189 1.00 91.50 193 SER A N 1
ATOM 1588 C CA . SER A 1 193 ? -25.521 -20.247 37.663 1.00 91.50 193 SER A CA 1
ATOM 1589 C C . SER A 1 193 ? -24.122 -19.771 37.280 1.00 91.50 193 SER A C 1
ATOM 1591 O O . SER A 1 193 ? -23.191 -20.570 37.157 1.00 91.50 193 SER A O 1
ATOM 1593 N N . TYR A 1 194 ? -23.941 -18.450 37.152 1.00 92.81 194 TYR A N 1
ATOM 1594 C CA . TYR A 1 194 ? -22.619 -17.874 36.879 1.00 92.81 194 TYR A CA 1
ATOM 1595 C C . TYR A 1 194 ? -21.593 -18.253 37.950 1.00 92.81 194 TYR A C 1
ATOM 1597 O O . TYR A 1 194 ? -20.442 -18.504 37.613 1.00 92.81 194 TYR A O 1
ATOM 1605 N N . ALA A 1 195 ? -22.010 -18.340 39.217 1.00 92.69 195 ALA A N 1
ATOM 1606 C CA . ALA A 1 195 ? -21.134 -18.722 40.322 1.00 92.69 195 ALA A CA 1
ATOM 1607 C C . ALA A 1 195 ? -20.650 -20.174 40.204 1.00 92.69 195 ALA A C 1
ATOM 1609 O O . ALA A 1 195 ? -19.492 -20.475 40.487 1.00 92.69 195 ALA A O 1
ATOM 1610 N N . GLU A 1 196 ? -21.524 -21.080 39.766 1.00 91.81 196 GLU A N 1
ATOM 1611 C CA . GLU A 1 196 ? -21.176 -22.481 39.523 1.00 91.81 196 GLU A CA 1
ATOM 1612 C C . GLU A 1 196 ? -20.190 -22.618 38.356 1.00 91.81 196 GLU A C 1
ATOM 1614 O O . GLU A 1 196 ? -19.131 -23.228 38.511 1.00 91.81 196 GLU A O 1
ATOM 1619 N N . CYS A 1 197 ? -20.481 -21.959 37.229 1.00 92.38 197 CYS A N 1
ATOM 1620 C CA . CYS A 1 197 ? -19.584 -21.912 36.076 1.00 92.38 197 CYS A CA 1
ATOM 1621 C C . CYS A 1 197 ? -18.217 -21.312 36.459 1.00 92.38 197 CYS A C 1
ATOM 1623 O O . CYS A 1 197 ? -17.164 -21.881 36.173 1.00 92.38 197 CYS A O 1
ATOM 1625 N N . ALA A 1 198 ? -18.214 -20.203 37.201 1.00 93.69 198 ALA A N 1
ATOM 1626 C CA . ALA A 1 198 ? -16.994 -19.536 37.633 1.00 93.69 198 ALA A CA 1
ATOM 1627 C C . ALA A 1 198 ? -16.124 -20.393 38.555 1.00 93.69 198 ALA A C 1
ATOM 1629 O O . ALA A 1 198 ? -14.904 -20.364 38.409 1.00 93.69 198 ALA A O 1
ATOM 1630 N N . ARG A 1 199 ? -16.707 -21.173 39.475 1.00 93.25 199 ARG A N 1
ATOM 1631 C CA . ARG A 1 199 ? -15.936 -22.102 40.321 1.00 93.25 199 ARG A CA 1
ATOM 1632 C C . ARG A 1 199 ? -15.252 -23.186 39.493 1.00 93.25 199 ARG A C 1
ATOM 1634 O O . ARG A 1 199 ? -14.067 -23.421 39.701 1.00 93.25 199 ARG A O 1
ATOM 1641 N N . SER A 1 200 ? -15.958 -23.776 38.524 1.00 92.31 200 SER A N 1
ATOM 1642 C CA . SER A 1 200 ? -15.412 -24.834 37.657 1.00 92.31 200 SER A CA 1
ATOM 1643 C C . SER A 1 200 ? -14.191 -24.364 36.851 1.00 92.31 200 SER A C 1
ATOM 1645 O O . SER A 1 200 ? -13.201 -25.083 36.721 1.00 92.31 200 SER A O 1
ATOM 1647 N N . PHE A 1 201 ? -14.216 -23.118 36.371 1.00 93.19 201 PHE A N 1
ATOM 1648 C CA . PHE A 1 201 ? -13.143 -22.556 35.546 1.00 93.19 201 PHE A CA 1
ATOM 1649 C C . PHE A 1 201 ? -12.083 -21.760 36.321 1.00 93.19 201 PHE A C 1
ATOM 1651 O O . PHE A 1 201 ? -11.011 -21.478 35.776 1.00 93.19 201 PHE A O 1
ATOM 1658 N N . SER A 1 202 ? -12.346 -21.411 37.585 1.00 92.62 202 SER A N 1
ATOM 1659 C CA . SER A 1 202 ? -11.428 -20.637 38.431 1.00 92.62 202 SER A CA 1
ATOM 1660 C C . SER A 1 202 ? -10.108 -21.373 38.646 1.00 92.62 202 SER A C 1
ATOM 1662 O O . SER A 1 202 ? -9.045 -20.805 38.383 1.00 92.62 202 SER A O 1
ATOM 1664 N N . GLU A 1 203 ? -10.165 -22.649 39.032 1.00 87.25 203 GLU A N 1
ATOM 1665 C CA . GLU A 1 203 ? -8.968 -23.473 39.224 1.00 87.25 203 GLU A CA 1
ATOM 1666 C C . GLU A 1 203 ? -8.277 -23.780 37.889 1.00 87.25 203 GLU A C 1
ATOM 1668 O O . GLU A 1 203 ? -7.060 -23.623 37.771 1.00 87.25 203 GLU A O 1
ATOM 1673 N N . LYS A 1 204 ? -9.058 -24.115 36.851 1.00 90.06 204 LYS A N 1
ATOM 1674 C CA . LYS A 1 204 ? -8.552 -24.471 35.515 1.00 90.06 204 LYS A CA 1
ATOM 1675 C C . LYS A 1 204 ? -7.718 -23.359 34.877 1.00 90.06 204 LYS A C 1
ATOM 1677 O O . LYS A 1 204 ? -6.662 -23.623 34.304 1.00 90.06 204 LYS A O 1
ATOM 1682 N N . HIS A 1 205 ? -8.172 -22.111 34.980 1.00 89.31 205 HIS A N 1
ATOM 1683 C CA . HIS A 1 205 ? -7.500 -20.966 34.357 1.00 89.31 205 HIS A CA 1
ATOM 1684 C C . HIS A 1 205 ? -6.699 -20.104 35.341 1.00 89.31 205 HIS A C 1
ATOM 1686 O O . HIS A 1 205 ? -6.110 -19.104 34.922 1.00 89.31 205 HIS A O 1
ATOM 1692 N N . LYS A 1 206 ? -6.643 -20.486 36.627 1.00 89.44 206 LYS A N 1
ATOM 1693 C CA . LYS A 1 206 ? -6.041 -19.697 37.719 1.00 89.44 206 LYS A CA 1
ATOM 1694 C C . LYS A 1 206 ? -6.571 -18.255 37.750 1.00 89.44 206 LYS A C 1
ATOM 1696 O O . LYS A 1 206 ? -5.805 -17.297 37.851 1.00 89.44 206 LYS A O 1
ATOM 1701 N N . LEU A 1 207 ? -7.887 -18.105 37.620 1.00 89.06 207 LEU A N 1
ATOM 1702 C CA . LEU A 1 207 ? -8.600 -16.825 37.662 1.00 89.06 207 LEU A CA 1
ATOM 1703 C C . LEU A 1 207 ? -9.460 -16.747 38.920 1.00 89.06 207 LEU A C 1
ATOM 1705 O O . LEU A 1 207 ? -9.938 -17.769 39.404 1.00 89.06 207 LEU A O 1
ATOM 1709 N N . SER A 1 208 ? -9.728 -15.542 39.428 1.00 92.88 208 SER A N 1
ATOM 1710 C CA . SER A 1 208 ? -10.717 -15.391 40.499 1.00 92.88 208 SER A CA 1
ATOM 1711 C C . SER A 1 208 ? -12.129 -15.647 39.969 1.00 92.88 208 SER A C 1
ATOM 1713 O O . SER A 1 208 ? -12.481 -15.202 38.873 1.00 92.88 208 SER A O 1
ATOM 1715 N N . THR A 1 209 ? -12.960 -16.310 40.773 1.00 91.75 209 THR A N 1
ATOM 1716 C CA . THR A 1 209 ? -14.376 -16.563 40.454 1.00 91.75 209 THR A CA 1
ATOM 1717 C C . THR A 1 209 ? -15.109 -15.274 40.075 1.00 91.75 209 THR A C 1
ATOM 1719 O O . THR A 1 209 ? -15.764 -15.217 39.040 1.00 91.75 209 THR A O 1
ATOM 1722 N N . LYS A 1 210 ? -14.878 -14.186 40.823 1.00 93.56 210 LYS A N 1
ATOM 1723 C CA . LYS A 1 210 ? -15.453 -12.853 40.565 1.00 93.56 210 LYS A CA 1
ATOM 1724 C C . LYS A 1 210 ? -15.148 -12.310 39.163 1.00 93.56 210 LYS A C 1
ATOM 1726 O O . LYS A 1 210 ? -15.978 -11.621 38.574 1.00 93.56 210 LYS A O 1
ATOM 1731 N N . THR A 1 211 ? -13.965 -12.601 38.620 1.00 92.00 211 THR A N 1
ATOM 1732 C CA . THR A 1 211 ? -13.594 -12.167 37.262 1.00 92.00 211 THR A CA 1
ATOM 1733 C C . THR A 1 211 ? -14.453 -12.873 36.220 1.00 92.00 211 THR A C 1
ATOM 1735 O O . THR A 1 211 ? -14.987 -12.227 35.319 1.00 92.00 211 THR A O 1
ATOM 1738 N N . ILE A 1 212 ? -14.623 -14.186 36.375 1.00 93.31 212 ILE A N 1
ATOM 1739 C CA . ILE A 1 212 ? -15.408 -15.012 35.457 1.00 93.31 212 ILE A CA 1
ATOM 1740 C C . ILE A 1 212 ? -16.898 -14.665 35.562 1.00 93.31 212 ILE A C 1
ATOM 1742 O O . ILE A 1 212 ? -17.544 -14.445 34.540 1.00 93.31 212 ILE A O 1
ATOM 1746 N N . GLU A 1 213 ? -17.426 -14.518 36.780 1.00 94.00 213 GLU A N 1
ATOM 1747 C CA . GLU A 1 213 ? -18.806 -14.071 37.017 1.00 94.00 213 GLU A CA 1
ATOM 1748 C C . GLU A 1 213 ? -19.077 -12.709 36.372 1.00 94.00 213 GLU A C 1
ATOM 1750 O O . GLU A 1 213 ? -20.118 -12.513 35.747 1.00 94.00 213 GLU A O 1
ATOM 1755 N N . SER A 1 214 ? -18.129 -11.769 36.471 1.00 93.19 214 SER A N 1
ATOM 1756 C CA . SER A 1 214 ? -18.250 -10.459 35.828 1.00 93.19 214 SER A CA 1
ATOM 1757 C C . SER A 1 214 ? -18.308 -10.571 34.306 1.00 93.19 214 SER A C 1
ATOM 1759 O O . SER A 1 214 ? -19.095 -9.863 33.681 1.00 93.19 214 SER A O 1
ATOM 1761 N N . TRP A 1 215 ? -17.508 -11.450 33.697 1.00 94.06 215 TRP A N 1
ATOM 1762 C CA . TRP A 1 215 ? -17.550 -11.676 32.251 1.00 94.06 215 TRP A CA 1
ATOM 1763 C C . TRP A 1 215 ? -18.87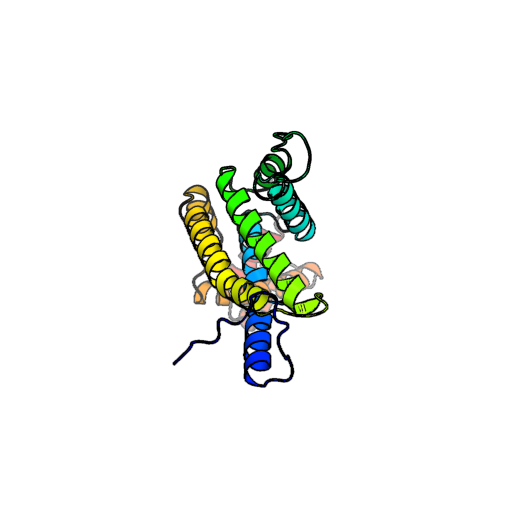9 -12.275 31.805 1.00 94.06 215 TRP A C 1
ATOM 1765 O O . TRP A 1 215 ? -19.478 -11.762 30.867 1.00 94.06 215 TRP A O 1
ATOM 1775 N N . LEU A 1 216 ? -19.352 -13.309 32.501 1.00 92.38 216 LEU A N 1
ATOM 1776 C CA . LEU A 1 216 ? -20.635 -13.943 32.210 1.00 92.38 216 LEU A CA 1
ATOM 1777 C C . LEU A 1 216 ? -21.797 -12.962 32.381 1.00 92.38 216 LEU A C 1
ATOM 1779 O O . LEU A 1 216 ? -22.654 -12.867 31.510 1.00 92.38 216 LEU A O 1
ATOM 1783 N N . SER A 1 217 ? -21.794 -12.180 33.461 1.00 91.44 217 SER A N 1
ATOM 1784 C CA . SER A 1 217 ? -22.833 -11.183 33.702 1.00 91.44 217 SER A CA 1
ATOM 1785 C C . SER A 1 217 ? -22.832 -10.082 32.640 1.00 91.44 217 SER A C 1
ATOM 1787 O O . SER A 1 217 ? -23.891 -9.724 32.142 1.00 91.44 217 SER A O 1
ATOM 1789 N N . LYS A 1 218 ? -21.661 -9.575 32.233 1.00 89.94 218 LYS A N 1
ATOM 1790 C CA . LYS A 1 218 ? -21.576 -8.564 31.165 1.00 89.94 218 LYS A CA 1
ATOM 1791 C C . LYS A 1 218 ? -22.087 -9.073 29.817 1.00 89.94 218 LYS A C 1
ATOM 1793 O O . LYS A 1 218 ? -22.663 -8.291 29.073 1.00 89.94 218 LYS A O 1
ATOM 1798 N N . GLU A 1 219 ? -21.852 -10.344 29.508 1.00 89.69 219 GLU A N 1
ATOM 1799 C CA . GLU A 1 219 ? -22.202 -10.934 28.213 1.00 89.69 219 GLU A CA 1
ATOM 1800 C C . GLU A 1 219 ? -23.662 -11.416 28.152 1.00 89.69 219 GLU A C 1
ATOM 1802 O O . GLU A 1 219 ? -24.317 -11.295 27.120 1.00 89.69 219 GLU A O 1
ATOM 1807 N N . PHE A 1 220 ? -24.179 -11.979 29.249 1.00 89.00 220 PHE A N 1
ATOM 1808 C CA . PHE A 1 220 ? -25.438 -12.734 29.249 1.00 89.00 220 PHE A CA 1
ATOM 1809 C C . PHE A 1 220 ? -26.530 -12.156 30.151 1.00 89.00 220 PHE A C 1
ATOM 1811 O O . PHE A 1 220 ? -27.691 -12.557 30.026 1.00 89.00 220 PHE A O 1
ATOM 1818 N N . SER A 1 221 ? -26.218 -11.213 31.046 1.00 84.00 221 SER A N 1
ATOM 1819 C CA . SER A 1 221 ? -27.271 -10.522 31.795 1.00 84.00 221 SER A CA 1
ATOM 1820 C C . SER A 1 221 ? -27.995 -9.557 30.863 1.00 84.00 221 SER A C 1
ATOM 1822 O O . SER A 1 221 ? -27.389 -8.676 30.257 1.00 84.00 221 SER A O 1
ATOM 1824 N N . LYS A 1 222 ? -29.317 -9.714 30.746 1.00 66.50 222 LYS A N 1
ATOM 1825 C CA . LYS A 1 222 ? -30.147 -8.791 29.967 1.00 66.50 222 LYS A CA 1
ATOM 1826 C C . LYS A 1 222 ? -30.040 -7.379 30.558 1.00 66.50 222 LYS A C 1
ATOM 1828 O O . LYS A 1 222 ? -30.118 -7.247 31.782 1.00 66.50 222 LYS A O 1
ATOM 1833 N N . PRO A 1 223 ? -29.931 -6.330 29.728 1.00 53.41 223 PRO A N 1
ATOM 1834 C CA . PRO A 1 223 ? -30.074 -4.969 30.219 1.00 53.41 223 PRO A CA 1
ATOM 1835 C C . PRO A 1 223 ? -31.480 -4.816 30.809 1.00 53.41 223 PRO A C 1
ATOM 1837 O O . PRO A 1 223 ? -32.474 -5.108 30.139 1.00 53.41 223 PRO A O 1
ATOM 1840 N N . GLN A 1 224 ? -31.563 -4.405 32.075 1.00 49.00 224 GLN A N 1
ATOM 1841 C CA . GLN A 1 224 ? -32.818 -3.914 32.635 1.00 49.00 224 GLN A CA 1
ATOM 1842 C C . GLN A 1 224 ? -33.184 -2.652 31.847 1.00 49.00 224 GLN A C 1
ATOM 1844 O O . GLN A 1 224 ? -32.418 -1.690 31.840 1.00 49.00 224 GLN A O 1
ATOM 1849 N N . LYS A 1 225 ? -34.288 -2.724 31.099 1.00 37.94 225 LYS A N 1
ATOM 1850 C CA . LYS A 1 225 ? -34.941 -1.549 30.522 1.00 37.94 225 LYS A CA 1
ATOM 1851 C C . LYS A 1 225 ? -35.652 -0.773 31.618 1.00 37.94 225 LYS A C 1
ATOM 1853 O O . LYS A 1 225 ? -36.222 -1.450 32.504 1.00 37.94 225 LYS A O 1
#

Sequence (225 aa):
MVQQLNNEDDILDQKDEHNESIILYLKSFYDDNSPLLNSFFRLFQILGINDEQFIHETLLNIDKESSLYINSAEKVSKDNSNLININNHSKIKFDSCFYKDISDAYTNFCACYYYLNEAPHITVGDLEFLTESVDRIQSTLGRVFIQVMDNDSFIENFFKNDIHSLGGESRAKKYSGFKKEIFKEWKSGSFYSYAECARSFSEKHKLSTKTIESWLSKEFSKPQK

Secondary structure (DSSP, 8-state):
-------TTPBP-TTSHHHHHHHHHHHHHHSTT-HHHHHHHHHHHHTT---HHHHHHHHHHHHHTSTTT-SSSS------HHHHHHHHH-SS---HHHHHHHHHHHHHHHHHHHHHHT-S--BHHHHHHHHHHHHHHHHHHHHHHHHHHT-HHHHHHHHHHT---HHHHHHHHHHHHHHHHHHHHHHTT--SSHHHHHHHHHHHHT--HHHHHHHHHHHHSPP--

Solvent-accessible surface area (backbone atoms only — not comparable to full-atom values): 12950 Å² total; per-residue (Å²): 134,82,79,78,79,77,54,50,82,40,71,56,60,66,84,40,70,68,51,36,52,51,53,55,56,50,45,60,52,47,39,100,83,11,70,54,56,52,49,56,53,50,51,35,44,73,29,59,42,79,56,62,66,60,50,54,57,42,30,57,48,47,40,72,67,34,80,85,73,56,87,79,67,83,79,88,69,86,70,55,58,51,58,51,48,54,39,66,61,26,76,58,78,68,61,68,62,62,59,47,55,50,16,52,38,50,50,51,48,54,53,43,30,38,51,77,73,65,46,96,66,47,27,47,40,52,53,51,52,46,57,56,45,52,58,52,34,52,52,48,51,51,55,52,50,49,58,51,61,71,31,66,75,45,48,60,52,46,64,71,72,67,71,54,52,78,71,48,45,55,50,50,54,53,49,49,54,52,48,54,54,54,51,49,45,53,73,70,59,78,52,94,43,55,68,59,47,13,55,68,47,16,73,78,68,74,44,60,40,70,60,45,32,52,51,48,44,71,74,67,53,76,80,83,126

pLDDT: mean 81.29, std 15.88, range [35.91, 94.19]

Foldseek 3Di:
DDPPPADQQAFDPCPPPVNVVLLVVLCCCQPPPHPLLVLLQVLVVLQVDNPPVLLLVLLLVLVVLDPVVPPDDDDRPVCCVSLVVSQVNGPDHDDSVLSNLSSVLVVLSVVLNCLSPPDPTHGNNNSVSSVVSSVSSVVSSVVSVVVQVPPPVSCVVCVVPPDDPPVRVVVVVLVVVLLVVLVVCVVVVVDDALLRSLVVCCVVSVHHSVVSSVSCCVVPPDPDD